Protein AF-K3X8S2-F1 (afdb_monomer)

Secondary structure (DSSP, 8-state):
------PPEEEEEEEEEETTTTEEEEEEEEEEPP-SS-------------S--TTTS--TTT-----------PPTT--------TT-------SHHHHHHHHHHH---HHHHHHHHHHHHGGG--HHHHHHHHHHH--HHHHHHHHHH-HHHIIIIIHHHHHH-SSPPHHHHHHTT-HHHHHHHHH-HHHHHHS-HHHHHHHHHH-S-HHHHHHHHHHHHHHHHTT-SHHHHHHHHHHHHT----

Structure (mmCIF, N/CA/C/O backbone):
data_AF-K3X8S2-F1
#
_entry.id   AF-K3X8S2-F1
#
loop_
_atom_site.group_PDB
_atom_site.id
_atom_site.type_symbol
_atom_site.label_atom_id
_atom_site.label_alt_id
_atom_site.label_comp_id
_atom_site.label_asym_id
_atom_site.label_entity_id
_atom_site.label_seq_id
_atom_site.pdbx_PDB_ins_code
_atom_site.Cartn_x
_atom_site.Cartn_y
_atom_site.Cartn_z
_atom_site.occupancy
_atom_site.B_iso_or_equiv
_atom_site.auth_seq_id
_atom_site.auth_comp_id
_atom_site.auth_asym_id
_atom_site.auth_atom_id
_atom_site.pdbx_PDB_model_num
ATOM 1 N N . MET A 1 1 ? -13.505 55.217 -11.287 1.00 29.98 1 MET A N 1
ATOM 2 C CA . MET A 1 1 ? -12.866 56.420 -10.717 1.00 29.98 1 MET A CA 1
ATOM 3 C C . MET A 1 1 ? -13.114 56.389 -9.217 1.00 29.98 1 MET A C 1
ATOM 5 O O . MET A 1 1 ? -14.253 56.554 -8.828 1.00 29.98 1 MET A O 1
ATOM 9 N N . GLY A 1 2 ? -12.179 56.036 -8.343 1.00 30.94 2 GLY A N 1
ATOM 10 C CA . GLY A 1 2 ? -10.817 55.529 -8.501 1.00 30.94 2 GLY A CA 1
ATOM 11 C C . GLY A 1 2 ? -10.494 54.661 -7.277 1.00 30.94 2 GLY A C 1
ATOM 12 O O . GLY A 1 2 ? -11.021 54.916 -6.195 1.00 30.94 2 GLY A O 1
ATOM 13 N N . LEU A 1 3 ? -9.691 53.612 -7.479 1.00 35.91 3 LEU A N 1
ATOM 14 C CA . LEU A 1 3 ? -8.986 52.934 -6.393 1.00 35.91 3 LEU A CA 1
ATOM 15 C C . LEU A 1 3 ? -8.106 53.980 -5.698 1.00 35.91 3 LEU A C 1
ATOM 17 O O . LEU A 1 3 ? -7.369 54.686 -6.384 1.00 35.91 3 LEU A O 1
ATOM 21 N N . ILE A 1 4 ? -8.183 54.070 -4.373 1.00 32.00 4 ILE A N 1
ATOM 22 C CA . ILE A 1 4 ? -7.164 54.746 -3.570 1.00 32.00 4 ILE A CA 1
ATOM 23 C C . ILE A 1 4 ? -6.436 53.647 -2.802 1.00 32.00 4 ILE A C 1
ATOM 25 O O . ILE A 1 4 ? -7.059 52.851 -2.097 1.00 32.00 4 ILE A O 1
ATOM 29 N N . ASP A 1 5 ? -5.131 53.590 -3.044 1.00 36.12 5 ASP A N 1
ATOM 30 C CA . ASP A 1 5 ? -4.159 52.644 -2.515 1.00 36.12 5 ASP A CA 1
ATOM 31 C C . ASP A 1 5 ? -4.214 52.549 -0.985 1.00 36.12 5 ASP A C 1
ATOM 33 O O . ASP A 1 5 ? -3.990 53.527 -0.271 1.00 36.12 5 ASP A O 1
ATOM 37 N N . ALA A 1 6 ? -4.470 51.348 -0.464 1.00 38.25 6 ALA A N 1
ATOM 38 C CA . ALA A 1 6 ? -4.280 51.050 0.950 1.00 38.25 6 ALA A CA 1
ATOM 39 C C . ALA A 1 6 ? -2.775 50.877 1.221 1.00 38.25 6 ALA A C 1
ATOM 41 O O . ALA A 1 6 ? -2.229 49.777 1.126 1.00 38.25 6 ALA A O 1
ATOM 42 N N . LEU A 1 7 ? -2.102 51.989 1.519 1.00 44.72 7 LEU A N 1
ATOM 43 C CA . LEU A 1 7 ? -0.724 52.025 2.009 1.00 44.72 7 LEU A CA 1
ATOM 44 C C . LEU A 1 7 ? -0.647 51.362 3.394 1.00 44.72 7 LEU A C 1
ATOM 46 O O . LEU A 1 7 ? -1.363 51.727 4.325 1.00 44.72 7 LEU A O 1
ATOM 50 N N . GLY A 1 8 ? 0.187 50.324 3.483 1.00 45.69 8 GLY A N 1
ATOM 51 C CA . GLY A 1 8 ? 0.206 49.365 4.584 1.00 45.69 8 GLY A CA 1
ATOM 52 C C . GLY A 1 8 ? 0.726 49.931 5.905 1.00 45.69 8 GLY A C 1
ATOM 53 O O . GLY A 1 8 ? 1.823 50.483 5.974 1.00 45.69 8 GLY A O 1
ATOM 54 N N . ALA A 1 9 ? -0.038 49.703 6.970 1.00 48.97 9 ALA A N 1
ATOM 55 C CA . ALA A 1 9 ? 0.461 49.686 8.338 1.00 48.97 9 ALA A CA 1
ATOM 56 C C . ALA A 1 9 ? 0.711 48.227 8.741 1.00 48.97 9 ALA A C 1
ATOM 58 O O . ALA A 1 9 ? -0.077 47.346 8.388 1.00 48.97 9 ALA A O 1
ATOM 59 N N . PHE A 1 10 ? 1.795 47.962 9.468 1.00 51.59 10 PHE A N 1
ATOM 60 C CA . PHE A 1 10 ? 2.055 46.639 10.031 1.00 51.59 10 PHE A CA 1
ATOM 61 C C . PHE A 1 10 ? 2.297 46.733 11.535 1.00 51.59 10 PHE A C 1
ATOM 63 O O . PHE A 1 10 ? 2.859 47.699 12.054 1.00 51.59 10 PHE A O 1
ATOM 70 N N . GLU A 1 11 ? 1.815 45.715 12.236 1.00 48.47 11 GLU A N 1
ATOM 71 C CA . GLU A 1 11 ? 1.900 45.582 13.682 1.00 48.47 11 GLU A CA 1
ATOM 72 C C . GLU A 1 11 ? 3.094 44.690 14.024 1.00 48.47 11 GLU A C 1
ATOM 74 O O . GLU A 1 11 ? 3.202 43.565 13.527 1.00 48.47 11 GLU A O 1
ATOM 79 N N . VAL A 1 12 ? 4.007 45.193 14.859 1.00 51.97 12 VAL A N 1
ATOM 80 C CA . VAL A 1 12 ? 5.123 44.397 15.376 1.00 51.97 12 VAL A CA 1
ATOM 81 C C . VAL A 1 12 ? 4.853 44.090 16.842 1.00 51.97 12 VAL A C 1
ATOM 83 O O . VAL A 1 12 ? 4.848 44.985 17.688 1.00 51.97 12 VAL A O 1
ATOM 86 N N . ILE A 1 13 ? 4.652 42.805 17.129 1.00 51.59 13 ILE A N 1
ATOM 87 C CA . ILE A 1 13 ? 4.492 42.277 18.483 1.00 51.59 13 ILE A CA 1
ATOM 88 C C . ILE A 1 13 ? 5.796 41.583 18.869 1.00 51.59 13 ILE A C 1
ATOM 90 O O . ILE A 1 13 ? 6.172 40.570 18.273 1.00 51.59 13 ILE A O 1
ATOM 94 N N . VAL A 1 14 ? 6.484 42.111 19.880 1.00 49.25 14 VAL A N 1
ATOM 95 C CA . VAL A 1 14 ? 7.664 41.468 20.464 1.00 49.25 14 VAL A CA 1
ATOM 96 C C . VAL A 1 14 ? 7.253 40.821 21.776 1.00 49.25 14 VAL A C 1
ATOM 98 O O . VAL A 1 14 ? 6.810 41.503 22.699 1.00 49.25 14 VAL A O 1
ATOM 101 N N . VAL A 1 15 ? 7.414 39.501 21.868 1.00 56.66 15 VAL A N 1
ATOM 102 C CA . VAL A 1 15 ? 7.139 38.733 23.088 1.00 56.66 15 VAL A CA 1
ATOM 103 C C . VAL A 1 15 ? 8.451 38.190 23.636 1.00 56.66 15 VAL A C 1
ATOM 105 O O . VAL A 1 15 ? 9.113 37.378 22.991 1.00 56.66 15 VAL A O 1
ATOM 108 N N . ALA A 1 16 ? 8.813 38.625 24.839 1.00 44.91 16 ALA A N 1
ATOM 109 C CA . ALA A 1 16 ? 9.931 38.085 25.596 1.00 44.91 16 ALA A CA 1
ATOM 110 C C . ALA A 1 16 ? 9.402 37.152 26.694 1.00 44.91 16 ALA A C 1
ATOM 112 O O . ALA A 1 16 ? 8.516 37.521 27.468 1.00 44.91 16 ALA A O 1
ATOM 113 N N . VAL A 1 17 ? 9.950 35.937 26.758 1.00 65.06 17 VAL A N 1
ATOM 114 C CA . VAL A 1 17 ? 9.563 34.909 27.732 1.00 65.06 17 VAL A CA 1
ATOM 115 C C . VAL A 1 17 ? 10.771 34.573 28.601 1.00 65.06 17 VAL A C 1
ATOM 117 O O . VAL A 1 17 ? 11.750 34.014 28.108 1.00 65.06 17 VAL A O 1
ATOM 120 N N . ASP A 1 18 ? 10.696 34.885 29.896 1.00 60.31 18 ASP A N 1
ATOM 121 C CA . ASP A 1 18 ? 11.657 34.408 30.894 1.00 60.31 18 ASP A CA 1
ATOM 122 C C . ASP A 1 18 ? 11.159 33.075 31.466 1.00 60.31 18 ASP A C 1
ATOM 124 O O . ASP A 1 18 ? 10.264 33.017 32.316 1.00 60.31 18 ASP A O 1
ATOM 128 N N . HIS A 1 19 ? 11.755 31.984 30.985 1.00 40.28 19 HIS A N 1
ATOM 129 C CA . HIS A 1 19 ? 11.391 30.625 31.378 1.00 40.28 19 HIS A CA 1
ATOM 130 C C . HIS A 1 19 ? 11.737 30.307 32.843 1.00 40.28 19 HIS A C 1
ATOM 132 O O . HIS A 1 19 ? 11.074 29.475 33.459 1.00 40.28 19 HIS A O 1
ATOM 138 N N . ALA A 1 20 ? 12.757 30.942 33.428 1.00 45.50 20 ALA A N 1
ATOM 139 C CA . ALA A 1 20 ? 13.177 30.649 34.800 1.00 45.50 20 ALA A CA 1
ATOM 140 C C . ALA A 1 20 ? 12.247 31.300 35.833 1.00 45.50 20 ALA A C 1
ATOM 142 O O . ALA A 1 20 ? 12.018 30.737 36.903 1.00 45.50 20 ALA A O 1
ATOM 143 N N . LYS A 1 21 ? 11.696 32.475 35.507 1.00 53.91 21 LYS A N 1
ATOM 144 C CA . LYS A 1 21 ? 10.785 33.224 36.389 1.00 53.91 21 LYS A CA 1
ATOM 145 C C . LYS A 1 21 ? 9.308 33.074 36.025 1.00 53.91 21 LYS A C 1
ATOM 147 O O . LYS A 1 21 ? 8.457 33.591 36.745 1.00 53.91 21 LYS A O 1
ATOM 152 N N . GLY A 1 22 ? 8.997 32.389 34.923 1.00 49.97 22 GLY A N 1
ATOM 153 C CA . GLY A 1 22 ? 7.627 32.206 34.436 1.00 49.97 22 GLY A CA 1
ATOM 154 C C . GLY A 1 22 ? 6.942 33.518 34.043 1.00 49.97 22 GLY A C 1
ATOM 155 O O . GLY A 1 22 ? 5.716 33.599 34.065 1.00 49.97 22 GLY A O 1
ATOM 156 N N . GLN A 1 23 ? 7.720 34.556 33.726 1.00 41.66 23 GLN A N 1
ATOM 157 C CA . GLN A 1 23 ? 7.207 35.873 33.360 1.00 41.66 23 GLN A CA 1
ATOM 158 C C . GLN A 1 23 ? 7.256 36.053 31.846 1.00 41.66 23 GLN A C 1
ATOM 160 O O . GLN A 1 23 ? 8.241 35.715 31.189 1.00 41.66 23 GLN A O 1
ATOM 165 N N . VAL A 1 24 ? 6.176 36.602 31.298 1.00 44.19 24 VAL A N 1
ATOM 166 C CA . VAL A 1 24 ? 6.077 36.977 29.888 1.00 44.19 24 VAL A CA 1
ATOM 167 C C . VAL A 1 24 ? 5.833 38.473 29.825 1.00 44.19 24 VAL A C 1
ATOM 169 O O . VAL A 1 24 ? 4.908 38.976 30.464 1.00 44.19 24 VAL A O 1
ATOM 172 N N . CYS A 1 25 ? 6.650 39.165 29.040 1.00 43.91 25 CYS A N 1
ATOM 173 C CA . CYS A 1 25 ? 6.498 40.584 28.764 1.00 43.91 25 CYS A CA 1
ATOM 174 C C . CYS A 1 25 ? 6.297 40.738 27.258 1.00 43.91 25 CYS A C 1
ATOM 176 O O . CYS A 1 25 ? 7.125 40.264 26.479 1.00 43.91 25 CYS A O 1
ATOM 178 N N . SER A 1 26 ? 5.219 41.395 26.838 1.00 48.31 26 SER A N 1
ATOM 179 C CA . SER A 1 26 ? 5.040 41.797 25.445 1.00 48.31 26 SER A CA 1
ATOM 180 C C . SER A 1 26 ? 5.102 43.311 25.315 1.00 48.31 26 SER A C 1
ATOM 182 O O . SER A 1 26 ? 4.683 44.050 26.207 1.00 48.31 26 SER A O 1
ATOM 184 N N . SER A 1 27 ? 5.655 43.766 24.197 1.00 47.81 27 SER A N 1
ATOM 185 C CA . SER A 1 27 ? 5.581 45.154 23.765 1.00 47.81 27 SER A CA 1
ATOM 186 C C . SER A 1 27 ? 5.098 45.176 22.324 1.00 47.81 27 SER A C 1
ATOM 188 O O . SER A 1 27 ? 5.564 44.401 21.487 1.00 47.81 27 SER A O 1
ATOM 190 N N . GLU A 1 28 ? 4.132 46.044 22.065 1.00 50.62 28 GLU A N 1
ATOM 191 C CA . GLU A 1 28 ? 3.484 46.194 20.770 1.00 50.62 28 GLU A CA 1
ATOM 192 C C . GLU A 1 28 ? 3.713 47.630 20.308 1.00 50.62 28 GLU A C 1
ATOM 194 O O . GLU A 1 28 ? 3.515 48.580 21.071 1.00 50.62 28 GLU A O 1
ATOM 199 N N . SER A 1 29 ? 4.185 47.796 19.074 1.00 48.00 29 SER A N 1
ATOM 200 C CA . SER A 1 29 ? 4.349 49.111 18.453 1.00 48.00 29 SER A CA 1
ATOM 201 C C . SER A 1 29 ? 3.740 49.117 17.064 1.00 48.00 29 SER A C 1
ATOM 203 O O . SER A 1 29 ? 3.979 48.222 16.251 1.00 48.00 29 SER A O 1
ATOM 205 N N . LEU A 1 30 ? 2.952 50.158 16.806 1.00 48.56 30 LEU A N 1
ATOM 206 C CA . LEU A 1 30 ? 2.345 50.429 15.515 1.00 48.56 30 LEU A CA 1
ATOM 207 C C . LEU A 1 30 ? 3.307 51.290 14.696 1.00 48.56 30 LEU A C 1
ATOM 209 O O . LEU A 1 30 ? 3.698 52.368 15.143 1.00 48.56 30 LEU A O 1
ATOM 213 N N . MET A 1 31 ? 3.668 50.836 13.497 1.00 50.69 31 MET A N 1
ATOM 214 C CA . MET A 1 31 ? 4.409 51.656 12.541 1.00 50.69 31 MET A CA 1
ATOM 215 C C . MET A 1 31 ? 3.546 51.886 11.301 1.00 50.69 31 MET A C 1
ATOM 217 O O . MET A 1 31 ? 3.156 50.945 10.610 1.00 50.69 31 MET A O 1
ATOM 221 N N . ALA A 1 32 ? 3.240 53.154 11.031 1.00 50.06 32 ALA A N 1
ATOM 222 C CA . ALA A 1 32 ? 2.662 53.594 9.768 1.00 50.06 32 ALA A CA 1
ATOM 223 C C . ALA A 1 32 ? 3.790 54.106 8.862 1.00 50.06 32 ALA A C 1
ATOM 225 O O . ALA A 1 32 ? 4.688 54.810 9.330 1.00 50.06 32 ALA A O 1
ATOM 226 N N . LEU A 1 33 ? 3.756 53.772 7.571 1.00 47.09 33 LEU A N 1
ATOM 227 C CA . LEU A 1 33 ? 4.620 54.435 6.594 1.00 47.09 33 LEU A CA 1
ATOM 228 C C . LEU A 1 33 ? 4.120 55.881 6.416 1.00 47.09 33 LEU A C 1
ATOM 230 O O . LEU A 1 33 ? 2.932 56.069 6.141 1.00 47.09 33 LEU A O 1
ATOM 234 N N . PRO A 1 34 ? 4.973 56.906 6.598 1.00 47.34 34 PRO A N 1
ATOM 235 C CA . PRO A 1 34 ? 4.524 58.289 6.540 1.00 47.34 34 PRO A CA 1
ATOM 236 C C . PRO A 1 34 ? 4.099 58.612 5.108 1.00 47.34 34 PRO A C 1
ATOM 238 O O . PRO A 1 34 ? 4.907 58.522 4.185 1.00 47.34 34 PRO A O 1
ATOM 241 N N . THR A 1 35 ? 2.832 58.987 4.924 1.00 45.44 35 THR A N 1
ATOM 242 C CA . THR A 1 35 ? 2.388 59.630 3.686 1.00 45.44 35 THR A CA 1
ATOM 243 C C . THR A 1 35 ? 2.004 61.061 4.014 1.00 45.44 35 THR A C 1
ATOM 245 O O . THR A 1 35 ? 1.284 61.333 4.971 1.00 45.44 35 THR A O 1
ATOM 248 N N . ASP A 1 36 ? 2.594 61.960 3.245 1.00 45.56 36 ASP A N 1
ATOM 249 C CA . ASP A 1 36 ? 2.640 63.395 3.447 1.00 45.56 36 ASP A CA 1
ATOM 250 C C . ASP A 1 36 ? 1.260 64.011 3.194 1.00 45.56 36 ASP A C 1
ATOM 252 O O . ASP A 1 36 ? 0.892 64.267 2.051 1.00 45.56 36 ASP A O 1
ATOM 256 N N . SER A 1 37 ? 0.431 64.139 4.227 1.00 45.03 37 SER A N 1
ATOM 257 C CA . SER A 1 37 ? -0.553 65.220 4.396 1.00 45.03 37 SER A CA 1
ATOM 258 C C . SER A 1 37 ? -1.426 64.971 5.621 1.00 45.03 37 SER A C 1
ATOM 260 O O . SER A 1 37 ? -1.796 63.856 5.972 1.00 45.03 37 SER A O 1
ATOM 262 N N . GLN A 1 38 ? -1.689 66.073 6.303 1.00 48.62 38 GLN A N 1
ATOM 263 C CA . GLN A 1 38 ? -2.301 66.160 7.611 1.00 48.62 38 GLN A CA 1
ATOM 264 C C . GLN A 1 38 ? -3.744 65.656 7.603 1.00 48.62 38 GLN A C 1
ATOM 266 O O . GLN A 1 38 ? -4.586 66.210 6.912 1.00 48.62 38 GLN A O 1
ATOM 271 N N . GLU A 1 39 ? -4.002 64.630 8.407 1.00 43.38 39 GLU A N 1
ATOM 272 C CA . GLU A 1 39 ? -5.149 64.483 9.308 1.00 43.38 39 GLU A CA 1
ATOM 273 C C . GLU A 1 39 ? -4.988 63.112 9.974 1.00 43.38 39 GLU A C 1
ATOM 275 O O . GLU A 1 39 ? -5.269 62.070 9.381 1.00 43.38 39 GLU A O 1
ATOM 280 N N . GLU A 1 40 ? -4.474 63.104 11.208 1.00 42.69 40 GLU A N 1
ATOM 281 C CA . GLU A 1 40 ? -4.398 61.916 12.062 1.00 42.69 40 GLU A CA 1
ATOM 282 C C . GLU A 1 40 ? -5.818 61.415 12.368 1.00 42.69 40 GLU A C 1
ATOM 284 O O . GLU A 1 40 ? -6.386 61.660 13.433 1.00 42.69 40 GLU A O 1
ATOM 289 N N . ARG A 1 41 ? -6.427 60.681 11.433 1.00 41.44 41 ARG A N 1
ATOM 290 C CA . ARG A 1 41 ? -7.555 59.810 11.757 1.00 41.44 41 ARG A CA 1
ATOM 291 C C . ARG A 1 41 ? -7.008 58.648 12.565 1.00 41.44 41 ARG A C 1
ATOM 293 O O . ARG A 1 41 ? -6.663 57.597 12.024 1.00 41.44 41 ARG A O 1
ATOM 300 N N . VAL A 1 42 ? -6.951 58.848 13.879 1.00 42.00 42 VAL A N 1
ATOM 301 C CA . VAL A 1 42 ? -6.827 57.771 14.859 1.00 42.00 42 VAL A CA 1
ATOM 302 C C . VAL A 1 42 ? -8.021 56.849 14.638 1.00 42.00 42 VAL A C 1
ATOM 304 O O . VAL A 1 42 ? -9.134 57.097 15.095 1.00 42.00 42 VAL A O 1
ATOM 307 N N . THR A 1 43 ? -7.807 55.813 13.835 1.00 45.53 43 THR A N 1
ATOM 308 C CA . THR A 1 43 ? -8.808 54.782 13.605 1.00 45.53 43 THR A CA 1
ATOM 309 C C . THR A 1 43 ? -8.780 53.919 14.854 1.00 45.53 43 THR A C 1
ATOM 311 O O . THR A 1 43 ? -7.865 53.119 15.041 1.00 45.53 43 THR A O 1
ATOM 314 N N . GLU A 1 44 ? -9.723 54.145 15.765 1.00 42.56 44 GLU A N 1
ATOM 315 C CA . GLU A 1 44 ? -9.836 53.370 16.996 1.00 42.56 44 GLU A CA 1
ATOM 316 C C . GLU A 1 44 ? -10.340 51.962 16.641 1.00 42.56 44 GLU A C 1
ATOM 318 O O . GLU A 1 44 ? -11.536 51.681 16.582 1.00 42.56 44 GLU A O 1
ATOM 323 N N . ILE A 1 45 ? -9.408 51.069 16.304 1.00 47.06 45 ILE A N 1
ATOM 324 C CA . ILE A 1 45 ? -9.712 49.660 16.067 1.00 47.06 45 ILE A CA 1
ATOM 325 C C . ILE A 1 45 ? -9.924 49.007 17.434 1.00 47.06 45 ILE A C 1
ATOM 327 O O . ILE A 1 45 ? -9.054 49.056 18.305 1.00 47.06 45 ILE A O 1
ATOM 331 N N . SER A 1 46 ? -11.092 48.388 17.625 1.00 38.66 46 SER A N 1
ATOM 332 C CA . SER A 1 46 ? -11.410 47.645 18.844 1.00 38.66 46 SER A CA 1
ATOM 333 C C . SER A 1 46 ? -10.372 46.540 19.066 1.00 38.66 46 SER A C 1
ATOM 335 O O . SER A 1 46 ? -10.264 45.596 18.279 1.00 38.66 46 SER A O 1
ATOM 337 N N . LYS A 1 47 ? -9.569 46.686 20.124 1.00 44.34 47 LYS A N 1
ATOM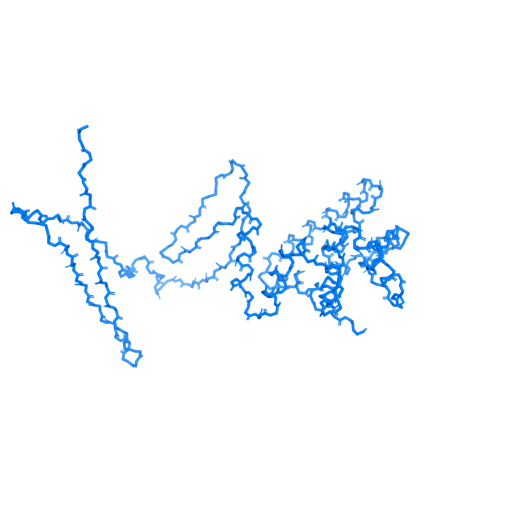 338 C CA . LYS A 1 47 ? -8.506 45.745 20.489 1.00 44.34 47 LYS A CA 1
ATOM 339 C C . LYS A 1 47 ? -9.123 44.394 20.847 1.00 44.34 47 LYS A C 1
ATOM 341 O O . LYS A 1 47 ? -9.989 44.316 21.719 1.00 44.34 47 LYS A O 1
ATOM 346 N N . ARG A 1 48 ? -8.655 43.316 20.217 1.00 42.66 48 ARG A N 1
ATOM 347 C CA . ARG A 1 48 ? -9.018 41.948 20.605 1.00 42.66 48 ARG A CA 1
ATOM 348 C C . ARG A 1 48 ? -8.059 41.476 21.694 1.00 42.66 48 ARG A C 1
ATOM 350 O O . ARG A 1 48 ? -6.879 41.298 21.423 1.00 42.66 48 ARG A O 1
ATOM 357 N N . ASP A 1 49 ? -8.556 41.254 22.908 1.00 48.53 49 ASP A N 1
ATOM 358 C CA . ASP A 1 49 ? -7.752 40.657 23.981 1.00 48.53 49 ASP A CA 1
ATOM 359 C C . ASP A 1 49 ? -7.361 39.217 23.597 1.00 48.53 49 ASP A C 1
ATOM 361 O O . ASP A 1 49 ? -8.224 38.356 23.404 1.00 48.53 49 ASP A O 1
ATOM 365 N N . ILE A 1 50 ? -6.057 38.981 23.421 1.00 45.81 50 ILE A N 1
ATOM 366 C CA . ILE A 1 50 ? -5.468 37.686 23.041 1.00 45.81 50 ILE A CA 1
ATOM 367 C C . ILE A 1 50 ? -5.021 36.854 24.248 1.00 45.81 50 ILE A C 1
ATOM 369 O O . ILE A 1 50 ? -4.517 35.740 24.079 1.00 45.81 50 ILE A O 1
ATOM 373 N N . ARG A 1 51 ? -5.185 37.362 25.475 1.00 49.81 51 ARG A N 1
ATOM 374 C CA . ARG A 1 51 ? -4.929 36.570 26.683 1.00 49.81 51 ARG A CA 1
ATOM 375 C C . ARG A 1 51 ? -5.964 35.446 26.751 1.00 49.81 51 ARG A C 1
ATOM 377 O O . ARG A 1 51 ? -7.127 35.654 26.412 1.00 49.81 51 ARG A O 1
ATOM 384 N N . LEU A 1 52 ? -5.564 34.251 27.203 1.00 51.06 52 LEU A N 1
ATOM 385 C CA . LEU A 1 52 ? -6.525 33.190 27.529 1.00 51.06 52 LEU A CA 1
ATOM 386 C C . LEU A 1 52 ? -7.524 33.761 28.547 1.00 51.06 52 LEU A C 1
ATOM 388 O O . LEU A 1 52 ? -7.168 33.959 29.711 1.00 51.06 52 LEU A O 1
ATOM 392 N N . MET A 1 53 ? -8.754 34.055 28.122 1.00 50.88 53 MET A N 1
ATOM 393 C CA . MET A 1 53 ? -9.778 34.519 29.051 1.00 50.88 53 MET A CA 1
ATOM 394 C C . MET A 1 53 ? -10.016 33.414 30.091 1.00 50.88 53 MET A C 1
ATOM 396 O O . MET A 1 53 ? -10.074 32.243 29.729 1.00 50.88 53 MET A O 1
ATOM 400 N N . LYS A 1 54 ? -10.109 33.736 31.387 1.00 50.28 54 LYS A N 1
ATOM 401 C CA . LYS A 1 54 ? -10.234 32.722 32.461 1.00 50.28 54 LYS A CA 1
ATOM 402 C C . LYS A 1 54 ? -11.490 31.844 32.338 1.00 50.28 54 LYS A C 1
ATOM 404 O O . LYS A 1 54 ? -11.497 30.731 32.851 1.00 50.28 54 LYS A O 1
ATOM 409 N N . ASP A 1 55 ? -12.523 32.350 31.679 1.00 51.00 55 ASP A N 1
ATOM 410 C CA . ASP A 1 55 ? -13.781 31.680 31.335 1.00 51.00 55 ASP A CA 1
ATOM 411 C C . ASP A 1 55 ? -13.695 30.835 30.047 1.00 51.00 55 ASP A C 1
ATOM 413 O O . ASP A 1 55 ? -14.471 29.895 29.885 1.00 51.00 55 ASP A O 1
ATOM 417 N N . GLN A 1 56 ? -12.743 31.134 29.152 1.00 50.06 56 GLN A N 1
ATOM 418 C CA . GLN A 1 56 ? -12.479 30.401 27.901 1.00 50.06 56 GLN A CA 1
ATOM 419 C C . GLN A 1 56 ? -11.237 29.499 27.959 1.00 50.06 56 GLN A C 1
ATOM 421 O O . GLN A 1 56 ? -11.017 28.674 27.067 1.00 50.06 56 GLN A O 1
ATOM 426 N N . ALA A 1 57 ? -10.404 29.664 28.981 1.00 53.53 57 ALA A N 1
ATOM 427 C CA . ALA A 1 57 ? -9.393 28.713 29.392 1.00 53.53 57 ALA A CA 1
ATOM 428 C C . ALA A 1 57 ? -10.096 27.475 29.953 1.00 53.53 57 ALA A C 1
ATOM 430 O O . ALA A 1 57 ? -11.167 27.583 30.547 1.00 53.53 57 ALA A O 1
ATOM 431 N N . LEU A 1 58 ? -9.498 26.296 29.766 1.00 56.66 58 LEU A N 1
ATOM 432 C CA . LEU A 1 58 ? -9.969 25.058 30.390 1.00 56.66 58 LEU A CA 1
ATOM 433 C C . LEU A 1 58 ? -10.205 25.348 31.884 1.00 56.66 58 LEU A C 1
ATOM 435 O O . LEU A 1 58 ? -9.251 25.692 32.581 1.00 56.66 58 LEU A O 1
ATOM 439 N N . GLN A 1 59 ? -11.464 25.323 32.348 1.00 56.00 59 GLN A N 1
ATOM 440 C CA . GLN A 1 59 ? -11.820 25.783 33.694 1.00 56.00 59 GLN A CA 1
ATOM 441 C C . GLN A 1 59 ? -11.007 24.991 34.717 1.00 56.00 59 GLN A C 1
ATOM 443 O O . GLN A 1 59 ? -11.238 23.797 34.901 1.00 56.00 59 GLN A O 1
ATOM 448 N N . LEU A 1 60 ? -10.063 25.658 35.385 1.00 53.75 60 LEU A N 1
ATOM 449 C CA . LEU A 1 60 ? -9.070 25.017 36.252 1.00 53.75 60 LEU A CA 1
ATOM 450 C C . LEU A 1 60 ? -9.675 24.283 37.465 1.00 53.75 60 LEU A C 1
ATOM 452 O O . LEU A 1 60 ? -8.954 23.562 38.144 1.00 53.75 60 LEU A O 1
ATOM 456 N N . GLN A 1 61 ? -10.956 24.509 37.785 1.00 55.03 61 GLN A N 1
ATOM 457 C CA . GLN A 1 61 ? -11.524 24.175 39.097 1.00 55.03 61 GLN A CA 1
ATOM 458 C C . GLN A 1 61 ? -12.618 23.099 39.098 1.00 55.03 61 GLN A C 1
ATOM 460 O O . GLN A 1 61 ? -13.059 22.716 40.176 1.00 55.03 61 GLN A O 1
ATOM 465 N N . SER A 1 62 ? -13.065 22.585 37.946 1.00 54.03 62 SER A N 1
ATOM 466 C CA . SER A 1 62 ? -14.238 21.686 37.931 1.00 54.03 62 SER A CA 1
ATOM 467 C C . SER A 1 62 ? -14.258 20.597 36.854 1.00 54.03 62 SER A C 1
ATOM 469 O O . SER A 1 62 ? -15.247 19.873 36.757 1.00 54.03 62 SER A O 1
ATOM 471 N N . GLY A 1 63 ? -13.193 20.418 36.064 1.00 59.16 63 GLY A N 1
ATOM 472 C CA . GLY A 1 63 ? -13.188 19.407 35.004 1.00 59.16 63 GLY A CA 1
ATOM 473 C C . GLY A 1 63 ? -11.818 18.799 34.726 1.00 59.16 63 GLY A C 1
ATOM 474 O O . GLY A 1 63 ? -10.803 19.491 34.720 1.00 59.16 63 GLY A O 1
ATOM 475 N N . HIS A 1 64 ? -11.800 17.495 34.448 1.00 61.12 64 HIS A N 1
ATOM 476 C CA . HIS A 1 64 ? -10.674 16.844 33.786 1.00 61.12 64 HIS A CA 1
ATOM 477 C C . HIS A 1 64 ? -10.813 17.051 32.279 1.00 61.12 64 HIS A C 1
ATOM 479 O O . HIS A 1 64 ? -11.844 16.719 31.695 1.00 61.12 64 HIS A O 1
ATOM 485 N N . TYR A 1 65 ? -9.771 17.579 31.643 1.00 65.81 65 TYR A N 1
ATOM 486 C CA . TYR A 1 65 ? -9.748 17.801 30.201 1.00 65.81 65 TYR A CA 1
ATOM 487 C C . TYR A 1 65 ? -8.800 16.814 29.539 1.00 65.81 65 TYR A C 1
ATOM 489 O O . TYR A 1 65 ? -7.687 16.591 30.010 1.00 65.81 65 TYR A O 1
ATOM 497 N N . LEU A 1 66 ? -9.244 16.246 28.422 1.00 61.50 66 LEU A N 1
ATOM 498 C CA . LEU A 1 66 ? -8.445 15.363 27.587 1.00 61.50 66 LEU A CA 1
ATOM 499 C C . LEU A 1 66 ? -8.275 16.018 26.219 1.00 61.50 66 LEU A C 1
ATOM 501 O O . LEU A 1 66 ? -9.260 16.364 25.565 1.00 61.50 66 LEU A O 1
ATOM 505 N N . LEU A 1 67 ? -7.029 16.154 25.774 1.00 65.69 67 LEU A N 1
ATOM 506 C CA . LEU A 1 67 ? -6.747 16.455 24.379 1.00 65.69 67 LEU A CA 1
ATOM 507 C C . LEU A 1 67 ? -7.058 15.205 23.554 1.00 65.69 67 LEU A C 1
ATOM 509 O O . LEU A 1 67 ? -6.453 14.160 23.773 1.00 65.69 67 LEU A O 1
ATOM 513 N N . LYS A 1 68 ? -7.991 15.317 22.608 1.00 62.34 68 LYS A N 1
ATOM 514 C CA . LYS A 1 68 ? -8.276 14.262 21.632 1.00 62.34 68 LYS A CA 1
ATOM 515 C C . LYS A 1 68 ? -7.840 14.720 20.248 1.00 62.34 68 LYS A C 1
ATOM 517 O O . LYS A 1 68 ? -8.202 15.816 19.823 1.00 62.34 68 LYS A O 1
ATOM 522 N N . GLN A 1 69 ? -7.097 13.872 19.546 1.00 67.81 69 GLN A N 1
ATOM 523 C CA . GLN A 1 69 ? -6.834 14.027 18.119 1.00 67.81 69 GLN A CA 1
ATOM 524 C C . GLN A 1 69 ? -7.840 13.170 17.353 1.00 67.81 69 GLN A C 1
ATOM 526 O O . GLN A 1 69 ? -7.942 11.967 17.581 1.00 67.81 69 GLN A O 1
ATOM 531 N N . LEU A 1 70 ? -8.621 13.798 16.478 1.00 70.31 70 LEU A N 1
ATOM 532 C CA . 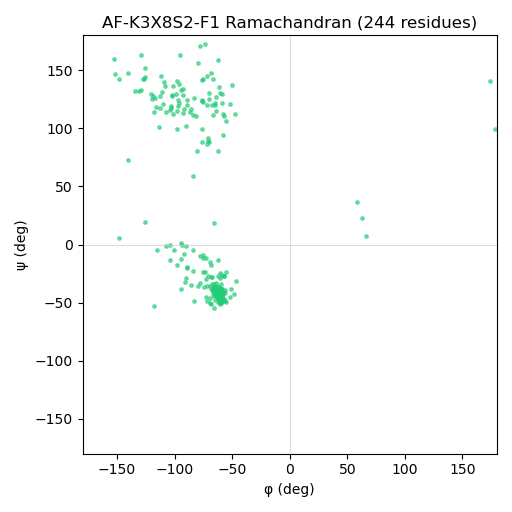LEU A 1 70 ? -9.680 13.141 15.715 1.00 70.31 70 LEU A CA 1
ATOM 533 C C . LEU A 1 70 ? -9.471 13.396 14.224 1.00 70.31 70 LEU A C 1
ATOM 535 O O . LEU A 1 70 ? -8.927 14.429 13.833 1.00 70.31 70 LEU A O 1
ATOM 539 N N . HIS A 1 71 ? -9.932 12.458 13.406 1.00 75.00 71 HIS A N 1
ATOM 540 C CA . HIS A 1 71 ? -10.078 12.621 11.967 1.00 75.00 71 HIS A CA 1
ATOM 541 C C . HIS A 1 71 ? -11.513 12.256 11.599 1.00 75.00 71 HIS A C 1
ATOM 543 O O . HIS A 1 71 ? -12.082 11.337 12.185 1.00 75.00 71 HIS A O 1
ATOM 549 N N . ASP A 1 72 ? -12.094 12.985 10.653 1.00 72.50 72 ASP A N 1
ATOM 550 C CA . ASP A 1 72 ? -13.439 12.712 10.162 1.00 72.50 72 ASP A CA 1
ATOM 551 C C . ASP A 1 72 ? -13.485 12.920 8.647 1.00 72.50 72 ASP A C 1
ATOM 553 O O . ASP A 1 72 ? -12.752 13.751 8.101 1.00 72.50 72 ASP A O 1
ATOM 557 N N . THR A 1 73 ? -14.317 12.138 7.965 1.00 78.94 73 THR A N 1
ATOM 558 C CA . THR A 1 73 ? -14.469 12.212 6.509 1.00 78.94 73 THR A CA 1
ATOM 559 C C . THR A 1 73 ? -15.730 12.990 6.177 1.00 78.94 73 THR A C 1
ATOM 561 O O . THR A 1 73 ? -16.844 12.517 6.389 1.00 78.94 73 THR A O 1
ATOM 564 N N . VAL A 1 74 ? -15.559 14.175 5.597 1.00 79.31 74 VAL A N 1
ATOM 565 C CA . VAL A 1 74 ? -16.679 15.006 5.148 1.00 79.31 74 VAL A CA 1
ATOM 566 C C . VAL A 1 74 ? -17.026 14.630 3.712 1.00 79.31 74 VAL A C 1
ATOM 568 O O . VAL A 1 74 ? -16.187 14.723 2.816 1.00 79.31 74 VAL A O 1
ATOM 571 N N . ARG A 1 75 ? -18.264 14.183 3.481 1.00 79.44 75 ARG A N 1
ATOM 572 C CA . ARG A 1 75 ? -18.762 13.896 2.128 1.00 79.44 75 ARG A CA 1
ATOM 573 C C . ARG A 1 75 ? -19.178 15.198 1.445 1.00 79.44 75 ARG A C 1
ATOM 575 O O . ARG A 1 75 ? -19.547 16.162 2.119 1.00 79.44 75 ARG A O 1
ATOM 582 N N . ALA A 1 76 ? -19.179 15.200 0.113 1.00 77.56 76 ALA A N 1
ATOM 583 C CA . ALA A 1 76 ? -19.802 16.277 -0.649 1.00 77.56 76 ALA A CA 1
ATOM 584 C C . ALA A 1 76 ? -21.230 16.531 -0.124 1.00 77.56 76 ALA A C 1
ATOM 586 O O . ALA A 1 76 ? -21.940 15.587 0.226 1.00 77.56 76 ALA A O 1
ATOM 587 N N . ASP A 1 77 ? -21.588 17.807 0.012 1.00 81.62 77 ASP A N 1
ATOM 588 C CA . ASP A 1 77 ? -22.886 18.295 0.499 1.00 81.62 77 ASP A CA 1
ATOM 589 C C . ASP A 1 77 ? -23.233 18.004 1.971 1.00 81.62 77 ASP A C 1
ATOM 591 O O . ASP A 1 77 ? -24.328 18.339 2.431 1.00 81.62 77 ASP A O 1
ATOM 595 N N . THR A 1 78 ? -22.297 17.467 2.762 1.00 82.56 78 THR A N 1
ATOM 596 C CA . THR A 1 78 ? -22.486 17.326 4.215 1.00 82.56 78 THR A CA 1
ATOM 597 C C . THR A 1 78 ? -21.928 18.523 4.981 1.00 82.56 78 THR A C 1
ATOM 599 O O . THR A 1 78 ? -20.812 18.982 4.745 1.00 82.56 78 THR A O 1
ATOM 602 N N . LYS A 1 79 ? -22.714 19.042 5.931 1.00 78.31 79 LYS A N 1
ATOM 603 C CA . LYS A 1 79 ? -22.280 20.093 6.860 1.00 78.31 79 LYS A CA 1
ATOM 604 C C . LYS A 1 79 ? -21.855 19.452 8.176 1.00 78.31 79 LYS A C 1
ATOM 606 O O . LYS A 1 79 ? -22.693 18.905 8.886 1.00 78.31 79 LYS A O 1
ATOM 611 N N . LEU A 1 80 ? -20.571 19.554 8.508 1.00 77.44 80 LEU A N 1
ATOM 612 C CA . LEU A 1 80 ? -20.029 19.108 9.790 1.00 77.44 80 LEU A CA 1
ATOM 613 C C . LEU A 1 80 ? -19.912 20.301 10.748 1.00 77.44 80 LEU A C 1
ATOM 615 O O . LEU A 1 80 ? -19.197 21.263 10.466 1.00 77.44 80 LEU A O 1
ATOM 619 N N . ILE A 1 81 ? -20.620 20.249 11.879 1.00 77.56 81 ILE A N 1
ATOM 620 C CA . ILE A 1 81 ? -20.539 21.274 12.928 1.00 77.56 81 ILE A CA 1
ATOM 621 C C . ILE A 1 81 ? -19.480 20.840 13.938 1.00 77.56 81 ILE A C 1
ATOM 623 O O . ILE A 1 81 ? -19.660 19.861 14.657 1.00 77.56 81 ILE A O 1
ATOM 627 N N . LEU A 1 82 ? -18.378 21.584 14.000 1.00 69.94 82 LEU A N 1
ATOM 628 C CA . LEU A 1 82 ? -17.274 21.314 14.916 1.00 69.94 82 LEU A CA 1
ATOM 629 C C . LEU A 1 82 ? -17.378 22.214 16.151 1.00 69.94 82 LEU A C 1
ATOM 631 O O . LEU A 1 82 ? -17.526 23.434 16.038 1.00 69.94 82 LEU A O 1
ATOM 635 N N . GLY A 1 83 ? -17.298 21.612 17.338 1.00 63.75 83 GLY A N 1
ATOM 636 C CA . GLY A 1 83 ? -17.337 22.338 18.606 1.00 63.75 83 GLY A CA 1
ATOM 637 C C . GLY A 1 83 ? -16.104 23.223 18.768 1.00 63.75 83 GLY A C 1
ATOM 638 O O . GLY A 1 83 ? -14.994 22.729 18.925 1.00 63.75 83 GLY A O 1
ATOM 639 N N . ARG A 1 84 ? -16.267 24.546 18.728 1.00 54.56 84 ARG A N 1
ATOM 640 C CA . ARG A 1 84 ? -15.149 25.484 18.894 1.00 54.56 84 ARG A CA 1
ATOM 641 C C . ARG A 1 84 ? -14.823 25.681 20.375 1.00 54.56 84 ARG A C 1
ATOM 643 O O . ARG A 1 84 ? -15.582 26.336 21.079 1.00 54.56 84 ARG A O 1
ATOM 650 N N . SER A 1 85 ? -13.670 25.183 20.822 1.00 64.19 85 SER A N 1
ATOM 651 C CA . SER A 1 85 ? -12.982 25.728 22.002 1.00 64.19 85 SER A CA 1
ATOM 652 C C . SER A 1 85 ? -11.910 26.738 21.577 1.00 64.19 85 SER A C 1
ATOM 654 O O . SER A 1 85 ? -11.471 26.739 20.424 1.00 64.19 85 SER A O 1
ATOM 656 N N . SER A 1 86 ? -11.443 27.562 22.517 1.00 59.34 86 SER A N 1
ATOM 657 C CA . SER A 1 86 ? -10.322 28.500 22.329 1.00 59.34 86 SER A CA 1
ATOM 658 C C . SER A 1 86 ? -9.026 27.822 21.852 1.00 59.34 86 SER A C 1
ATOM 660 O O . SER A 1 86 ? -8.194 28.459 21.212 1.00 59.34 86 SER A O 1
ATOM 662 N N . SER A 1 87 ? -8.867 26.521 22.119 1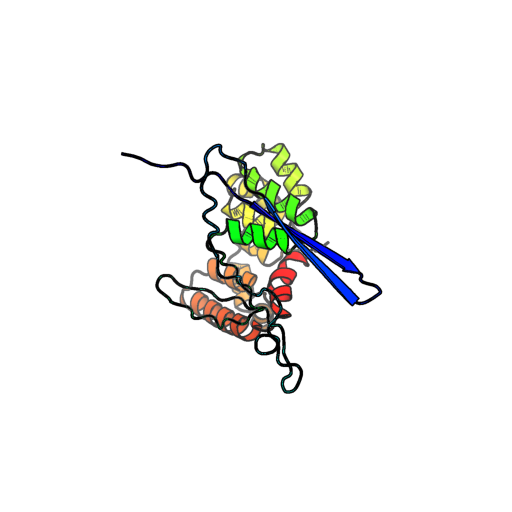.00 63.34 87 SER A N 1
ATOM 663 C CA . SER A 1 87 ? -7.685 25.723 21.782 1.00 63.34 87 SER A CA 1
ATOM 664 C C . SER A 1 87 ? -7.896 24.728 20.636 1.00 63.34 87 SER A C 1
ATOM 666 O O . SER A 1 87 ? -6.950 24.026 20.268 1.00 63.34 87 SER A O 1
ATOM 668 N N . THR A 1 88 ? -9.101 24.639 20.056 1.00 66.38 88 THR A N 1
ATOM 669 C CA . THR A 1 88 ? -9.355 23.652 18.998 1.00 66.38 88 THR A CA 1
ATOM 670 C C . THR A 1 88 ? -8.730 24.099 17.680 1.00 66.38 88 THR A C 1
ATOM 672 O O . THR A 1 88 ? -9.027 25.181 17.172 1.00 66.38 88 THR A O 1
ATOM 675 N N . LYS A 1 89 ? -7.879 23.244 17.106 1.00 72.94 89 LYS A N 1
ATOM 676 C CA . LYS A 1 89 ? -7.259 23.446 15.792 1.00 72.94 89 LYS A CA 1
ATOM 677 C C . LYS A 1 89 ? -7.861 22.472 14.789 1.00 72.94 89 LYS A C 1
ATOM 679 O O . LYS A 1 89 ? -8.061 21.304 15.109 1.00 72.94 89 LYS A O 1
ATOM 684 N N . TYR A 1 90 ? -8.098 22.955 13.577 1.00 76.88 90 TYR A N 1
ATOM 685 C CA . TYR A 1 90 ? -8.644 22.168 12.478 1.00 76.88 90 TYR A CA 1
ATOM 686 C C . TYR A 1 90 ? -7.749 22.316 11.254 1.00 76.88 90 TYR A C 1
ATOM 688 O O . TYR A 1 90 ? -7.246 23.408 10.988 1.00 76.88 90 TYR A O 1
ATOM 696 N N . ALA A 1 91 ? -7.582 21.231 10.508 1.00 80.94 91 ALA A N 1
ATOM 697 C CA . ALA A 1 91 ? -6.945 21.230 9.202 1.00 80.94 91 ALA A CA 1
ATOM 698 C C . ALA A 1 91 ? -7.810 20.401 8.253 1.00 80.94 91 ALA A C 1
ATOM 700 O O . ALA A 1 91 ? -8.261 19.313 8.611 1.00 80.94 91 ALA A O 1
ATOM 701 N N . VAL A 1 92 ? -8.079 20.948 7.071 1.00 83.75 92 VAL A N 1
ATOM 702 C CA . VAL A 1 92 ? -8.859 20.277 6.031 1.00 83.75 92 VAL A CA 1
ATOM 703 C C . VAL A 1 92 ? -7.883 19.749 4.990 1.00 83.75 92 VAL A C 1
ATOM 705 O O . VAL A 1 92 ? -7.055 20.504 4.488 1.00 83.75 92 VAL A O 1
ATOM 708 N N . TYR A 1 93 ? -7.998 18.462 4.672 1.00 85.31 93 TYR A N 1
ATOM 709 C CA . TYR A 1 93 ? -7.206 17.793 3.643 1.00 85.31 93 TYR A CA 1
ATOM 710 C C . TYR A 1 93 ? -8.157 17.393 2.520 1.00 85.31 93 TYR A C 1
ATOM 712 O O . TYR A 1 93 ? -8.920 16.439 2.664 1.00 85.31 93 TYR A O 1
ATOM 720 N N . ALA A 1 94 ? -8.169 18.174 1.440 1.00 81.69 94 ALA A N 1
ATOM 721 C CA . ALA A 1 94 ? -9.119 17.998 0.341 1.00 81.69 94 ALA A CA 1
ATOM 722 C C . ALA A 1 94 ? -8.520 17.208 -0.832 1.00 81.69 94 ALA A C 1
ATOM 724 O O . ALA A 1 94 ? -9.255 16.689 -1.671 1.00 81.69 94 ALA A O 1
ATOM 725 N N . SER A 1 95 ? -7.191 17.109 -0.895 1.00 83.38 95 SER A N 1
ATOM 726 C CA . SER A 1 95 ? -6.470 16.441 -1.974 1.00 83.38 95 SER A CA 1
ATOM 727 C C . SER A 1 95 ? -5.447 15.424 -1.460 1.00 83.38 95 SER A C 1
ATOM 729 O O . SER A 1 95 ? -5.012 15.452 -0.307 1.00 83.38 95 SER A O 1
ATOM 731 N N . ILE A 1 96 ? -5.011 14.538 -2.360 1.00 79.50 96 ILE A N 1
ATOM 732 C CA . ILE A 1 96 ? -3.898 13.611 -2.102 1.00 79.50 96 ILE A CA 1
ATOM 733 C C . ILE A 1 96 ? -2.614 14.389 -1.782 1.00 79.50 96 ILE A C 1
ATOM 735 O O . ILE A 1 96 ? -1.822 13.953 -0.952 1.00 79.50 96 ILE A O 1
ATOM 739 N N . GLU A 1 97 ? -2.410 15.554 -2.399 1.00 81.31 97 GLU A N 1
ATOM 740 C CA . GLU A 1 97 ? -1.248 16.398 -2.126 1.00 81.31 97 GLU A CA 1
ATOM 741 C C . GLU A 1 97 ? -1.249 16.907 -0.679 1.00 81.31 97 GLU A C 1
ATOM 743 O O . GLU A 1 97 ? -0.213 16.864 -0.014 1.00 81.31 97 GLU A O 1
ATOM 748 N N . ASP A 1 98 ? -2.410 17.313 -0.157 1.00 82.38 98 ASP A N 1
ATOM 749 C CA . ASP A 1 98 ? -2.541 17.749 1.238 1.00 82.38 98 ASP A CA 1
ATOM 750 C C . ASP A 1 98 ? -2.254 16.596 2.205 1.00 82.38 98 ASP A C 1
ATOM 752 O O . ASP A 1 98 ? -1.559 16.780 3.207 1.00 82.38 98 ASP A O 1
ATOM 756 N N . ALA A 1 99 ? -2.733 15.390 1.885 1.00 81.62 99 ALA A N 1
ATOM 757 C CA . ALA A 1 99 ? -2.437 14.190 2.662 1.00 81.62 99 ALA A CA 1
ATOM 758 C C . ALA A 1 99 ? -0.934 13.852 2.649 1.00 81.62 99 ALA A C 1
ATOM 760 O O . ALA A 1 99 ? -0.369 13.511 3.688 1.00 81.62 99 ALA A O 1
ATOM 761 N N . LEU A 1 100 ? -0.256 14.005 1.505 1.00 77.19 100 LEU A N 1
ATOM 762 C CA . LEU A 1 100 ? 1.196 13.821 1.405 1.00 77.19 100 LEU A CA 1
ATOM 763 C C . LEU A 1 100 ? 1.963 14.887 2.199 1.00 77.19 100 LEU A C 1
ATOM 765 O O . LEU A 1 100 ? 2.934 14.555 2.878 1.00 77.19 100 LEU A O 1
ATOM 769 N N . LYS A 1 101 ? 1.521 16.151 2.177 1.00 79.19 101 LYS A N 1
ATOM 770 C CA . LYS A 1 101 ? 2.098 17.226 3.007 1.00 79.19 101 LYS A CA 1
ATOM 771 C C . LYS A 1 101 ? 1.926 16.940 4.498 1.00 79.19 101 LYS A C 1
ATOM 773 O O . LYS A 1 101 ? 2.875 17.108 5.265 1.00 79.19 101 LYS A O 1
ATOM 778 N N . LEU A 1 102 ? 0.748 16.465 4.908 1.00 81.56 102 LEU A N 1
ATOM 779 C CA . LEU A 1 102 ? 0.513 16.020 6.280 1.00 81.56 102 LEU A CA 1
ATOM 780 C C . LEU A 1 102 ? 1.468 14.891 6.651 1.00 81.56 102 LEU A C 1
ATOM 782 O O . LEU A 1 102 ? 2.138 14.980 7.677 1.00 81.56 102 LEU A O 1
ATOM 786 N N . TRP A 1 103 ? 1.571 13.864 5.810 1.00 74.31 103 TRP A N 1
ATOM 787 C CA . TRP A 1 103 ? 2.479 12.748 6.050 1.00 74.31 103 TRP A CA 1
ATOM 788 C C . TRP A 1 103 ? 3.918 13.245 6.229 1.00 74.31 103 TRP A C 1
ATOM 790 O O . TRP A 1 103 ? 4.543 12.936 7.244 1.00 74.31 103 TRP A O 1
ATOM 800 N N . LYS A 1 104 ? 4.403 14.116 5.335 1.00 74.06 104 LYS A N 1
ATOM 801 C CA . LYS A 1 104 ? 5.704 14.782 5.485 1.00 74.06 104 LYS A CA 1
ATOM 802 C C . LYS A 1 104 ? 5.840 15.466 6.859 1.00 74.06 104 LYS A C 1
ATOM 804 O O . LYS A 1 104 ? 6.847 15.287 7.532 1.00 74.06 104 LYS A O 1
ATOM 809 N N . SER A 1 105 ? 4.825 16.189 7.332 1.00 78.00 105 SER A N 1
ATOM 810 C CA . SER A 1 105 ? 4.881 16.838 8.656 1.00 78.00 105 SER A CA 1
ATOM 811 C C . SER A 1 105 ? 4.877 15.867 9.852 1.00 78.00 105 SER A C 1
ATOM 813 O O . SER A 1 105 ? 5.422 16.192 10.907 1.00 78.00 105 SER A O 1
ATOM 815 N N . LEU A 1 106 ? 4.274 14.681 9.705 1.00 75.25 106 LEU A N 1
ATOM 816 C CA . LEU A 1 106 ? 4.165 13.672 10.767 1.00 75.25 106 LEU A CA 1
ATOM 817 C C . LEU A 1 106 ? 5.399 12.763 10.846 1.00 75.25 106 LEU A C 1
ATOM 819 O O . LEU A 1 106 ? 5.797 12.349 11.938 1.00 75.25 106 LEU A O 1
ATOM 823 N N . CYS A 1 107 ? 6.012 12.450 9.706 1.00 70.44 107 CYS A N 1
ATOM 824 C CA . CYS A 1 107 ? 7.213 11.627 9.634 1.00 70.44 107 CYS A CA 1
ATOM 825 C C . CYS A 1 107 ? 8.461 12.483 9.859 1.00 70.44 107 CYS A C 1
ATOM 827 O O . CYS A 1 107 ? 8.848 13.290 9.021 1.00 70.44 107 CYS A O 1
ATOM 829 N N . ARG A 1 108 ? 9.135 12.268 10.992 1.00 64.56 108 ARG A N 1
ATOM 830 C CA . ARG A 1 108 ? 10.424 12.915 11.301 1.00 64.56 108 ARG A CA 1
ATOM 831 C C . ARG A 1 108 ? 11.612 12.281 10.566 1.00 64.56 108 ARG A C 1
ATOM 833 O O . ARG A 1 108 ? 12.713 12.814 10.617 1.00 64.56 108 ARG A O 1
ATOM 840 N N . GLU A 1 109 ? 11.406 11.136 9.921 1.00 69.19 109 GLU A N 1
ATOM 841 C CA . GLU A 1 109 ? 12.460 10.368 9.261 1.00 69.19 109 GLU A CA 1
ATOM 842 C C . GLU A 1 109 ? 12.707 10.862 7.836 1.00 69.19 109 GLU A C 1
ATOM 844 O O . GLU A 1 109 ? 11.847 10.737 6.964 1.00 69.19 109 GLU A O 1
ATOM 849 N N . ASN A 1 110 ? 13.917 11.365 7.586 1.00 69.81 110 ASN A N 1
ATOM 850 C CA . ASN A 1 110 ? 14.336 11.904 6.288 1.00 69.81 110 ASN A CA 1
ATOM 851 C C . ASN A 1 110 ? 14.209 10.899 5.130 1.00 69.81 110 ASN A C 1
ATOM 853 O O . ASN A 1 110 ? 14.020 11.304 3.986 1.00 69.81 110 ASN A O 1
ATOM 857 N N . GLU A 1 111 ? 14.290 9.598 5.405 1.00 70.75 111 GLU A N 1
ATOM 858 C CA . GLU A 1 111 ? 14.228 8.561 4.370 1.00 70.75 111 GLU A CA 1
ATOM 859 C C . GLU A 1 111 ? 12.836 8.452 3.731 1.00 70.75 111 GLU A C 1
ATOM 861 O O . GLU A 1 111 ? 12.730 8.300 2.516 1.00 70.75 111 GLU A O 1
ATOM 866 N N . VAL A 1 112 ? 11.761 8.639 4.505 1.00 70.94 112 VAL A N 1
ATOM 867 C CA . VAL A 1 112 ? 10.387 8.636 3.969 1.00 70.94 112 VAL A CA 1
ATOM 868 C C . VAL A 1 112 ? 10.147 9.856 3.078 1.00 70.94 112 VAL A C 1
ATOM 870 O O . VAL A 1 112 ? 9.511 9.748 2.031 1.00 70.94 112 VAL A O 1
ATOM 873 N N . HIS A 1 113 ? 10.695 11.015 3.454 1.00 74.69 113 HIS A N 1
ATOM 874 C CA . HIS A 1 113 ? 10.613 12.231 2.636 1.00 74.69 113 HIS A CA 1
ATOM 875 C C . HIS A 1 113 ? 11.294 12.052 1.286 1.00 74.69 113 HIS A C 1
ATOM 877 O O . HIS A 1 113 ? 10.671 12.310 0.254 1.00 74.69 113 HIS A O 1
ATOM 883 N N . LYS A 1 114 ? 12.532 11.540 1.297 1.00 79.69 114 LYS A N 1
ATOM 884 C CA . LYS A 1 114 ? 13.278 11.233 0.073 1.00 79.69 114 LYS A CA 1
ATOM 885 C C . LYS A 1 114 ? 12.514 10.240 -0.791 1.00 79.69 114 LYS A C 1
ATOM 887 O O . LYS A 1 114 ? 12.390 10.471 -1.989 1.00 79.69 114 LYS A O 1
ATOM 892 N N . LEU A 1 115 ? 11.976 9.168 -0.205 1.00 80.94 115 LEU A N 1
ATOM 893 C CA . LEU A 1 115 ? 11.193 8.175 -0.939 1.00 80.94 115 LEU A CA 1
ATOM 894 C C . LEU A 1 115 ? 10.024 8.833 -1.688 1.00 80.94 115 LEU A C 1
ATOM 896 O O . LEU A 1 115 ? 9.868 8.612 -2.885 1.00 80.94 115 LEU A O 1
ATOM 900 N N . ILE A 1 116 ? 9.235 9.675 -1.012 1.00 79.06 116 ILE A N 1
ATOM 901 C CA . ILE A 1 116 ? 8.079 10.354 -1.621 1.00 79.06 116 ILE A CA 1
ATOM 902 C C . ILE A 1 116 ? 8.512 11.269 -2.771 1.00 79.06 116 ILE A C 1
ATOM 904 O O . ILE A 1 116 ? 7.869 11.267 -3.818 1.00 79.06 116 ILE A O 1
ATOM 908 N N . GLU A 1 117 ? 9.586 12.035 -2.597 1.00 83.44 117 GLU A N 1
ATOM 909 C CA . GLU A 1 117 ? 10.099 12.940 -3.636 1.00 83.44 117 GLU A CA 1
ATOM 910 C C . GLU A 1 117 ? 10.538 12.172 -4.883 1.00 83.44 117 GLU A C 1
ATOM 912 O O . GLU A 1 117 ? 10.100 12.480 -5.991 1.00 83.44 117 GLU A O 1
ATOM 917 N N . HIS A 1 118 ? 11.286 11.084 -4.704 1.00 85.12 118 HIS A N 1
ATOM 918 C CA . HIS A 1 118 ? 11.687 10.224 -5.815 1.00 85.12 118 HIS A CA 1
ATOM 919 C C . HIS A 1 118 ? 10.484 9.547 -6.491 1.00 85.12 118 HIS A C 1
ATOM 921 O O . HIS A 1 118 ? 10.460 9.418 -7.713 1.00 85.12 118 HIS A O 1
ATOM 927 N N . LEU A 1 119 ? 9.456 9.146 -5.733 1.00 86.25 119 LEU A N 1
ATOM 928 C CA . LEU A 1 119 ? 8.229 8.577 -6.303 1.00 86.25 119 LEU A CA 1
ATOM 929 C C . LEU A 1 119 ? 7.421 9.606 -7.106 1.00 86.25 119 LEU A C 1
ATOM 931 O O . LEU A 1 119 ? 6.811 9.246 -8.113 1.00 86.25 119 LEU A O 1
ATOM 935 N N . GLN A 1 120 ? 7.425 10.878 -6.699 1.00 84.44 120 GLN A N 1
ATOM 936 C CA . GLN A 1 120 ? 6.821 11.966 -7.478 1.00 84.44 120 GLN A CA 1
ATOM 937 C C . GLN A 1 120 ? 7.569 12.197 -8.798 1.00 84.44 120 GLN A C 1
ATOM 939 O O . GLN A 1 120 ? 6.949 12.502 -9.819 1.00 84.44 120 GLN A O 1
ATOM 944 N N . GLU A 1 121 ? 8.885 11.999 -8.799 1.00 87.94 121 GLU A N 1
ATOM 945 C CA . GLU A 1 121 ? 9.746 12.152 -9.973 1.00 87.94 121 GLU A CA 1
ATOM 946 C C . GLU A 1 121 ? 9.909 10.869 -10.801 1.00 87.94 121 GLU A C 1
ATOM 948 O O . GLU A 1 121 ? 10.534 10.911 -11.859 1.00 87.94 121 GLU A O 1
ATOM 953 N N . TRP A 1 122 ? 9.301 9.749 -10.391 1.00 90.69 122 TRP A N 1
ATOM 954 C CA . TRP A 1 122 ? 9.462 8.430 -11.021 1.00 90.69 122 TRP A CA 1
ATOM 955 C C . TRP A 1 122 ? 9.304 8.450 -12.548 1.00 90.69 122 TRP A C 1
ATOM 957 O O . TRP A 1 122 ? 10.085 7.847 -13.282 1.00 90.69 122 TRP A O 1
ATOM 967 N N . ASN A 1 123 ? 8.308 9.187 -13.047 1.00 88.06 123 ASN A N 1
ATOM 968 C CA . ASN A 1 123 ? 8.016 9.280 -14.481 1.00 88.06 123 ASN A CA 1
ATOM 969 C C . ASN A 1 123 ? 9.092 10.030 -15.283 1.00 88.06 123 ASN A C 1
ATOM 971 O O . ASN A 1 123 ? 9.119 9.917 -16.505 1.00 88.06 123 ASN A O 1
ATOM 975 N N . ARG A 1 124 ? 9.950 10.808 -14.615 1.00 91.44 124 ARG A N 1
ATOM 976 C CA . ARG A 1 124 ? 11.057 11.561 -15.223 1.00 91.44 124 ARG A CA 1
ATOM 977 C C . ARG A 1 124 ? 12.384 10.800 -15.177 1.00 91.44 124 ARG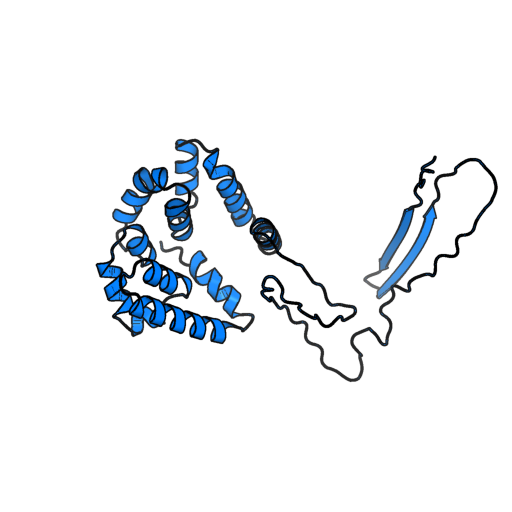 A C 1
ATOM 979 O O . ARG A 1 124 ? 13.329 11.216 -15.836 1.00 91.44 124 ARG A O 1
ATOM 986 N N . MET A 1 125 ? 12.462 9.719 -14.402 1.00 92.62 125 MET A N 1
ATOM 987 C CA . MET A 1 125 ? 13.674 8.915 -14.266 1.00 92.62 125 MET A CA 1
ATOM 988 C C . MET A 1 125 ? 13.910 8.048 -15.504 1.00 92.62 125 MET A C 1
ATOM 99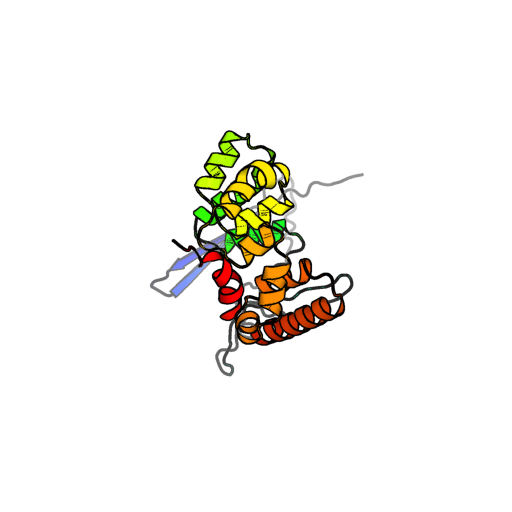0 O O . MET A 1 125 ? 12.972 7.476 -16.068 1.00 92.62 125 MET A O 1
ATOM 994 N N . ASP A 1 126 ? 15.179 7.912 -15.884 1.00 94.19 126 ASP A N 1
ATOM 995 C CA . ASP A 1 126 ? 15.604 6.935 -16.880 1.00 94.19 126 ASP A CA 1
ATOM 996 C C . ASP A 1 126 ? 15.591 5.505 -16.310 1.00 94.19 126 ASP A C 1
ATOM 998 O O . ASP A 1 126 ? 15.344 5.264 -15.123 1.00 94.19 126 ASP A O 1
ATOM 1002 N N . TRP A 1 127 ? 15.819 4.528 -17.183 1.00 94.12 127 TRP A N 1
ATOM 1003 C CA . TRP A 1 127 ? 15.728 3.116 -16.821 1.00 94.12 127 TRP A CA 1
ATOM 1004 C C . TRP A 1 127 ? 16.745 2.709 -15.739 1.00 94.12 127 TRP A C 1
ATOM 1006 O O . TRP A 1 127 ? 16.390 2.020 -14.780 1.00 94.12 127 TRP A O 1
ATOM 1016 N N . ASP A 1 128 ? 17.987 3.187 -15.836 1.00 94.88 128 ASP A N 1
ATOM 1017 C CA . ASP A 1 128 ? 19.058 2.849 -14.891 1.00 94.88 128 ASP A CA 1
ATOM 1018 C C . ASP A 1 128 ? 18.864 3.519 -13.524 1.00 94.88 128 ASP A C 1
ATOM 1020 O O . ASP A 1 128 ? 19.156 2.925 -12.479 1.00 94.88 128 ASP A O 1
ATOM 1024 N N . ALA A 1 129 ? 18.349 4.751 -13.485 1.00 93.56 129 ALA A N 1
ATOM 1025 C CA . ALA A 1 129 ? 17.943 5.406 -12.246 1.00 93.56 129 ALA A CA 1
ATOM 1026 C C . ALA A 1 129 ? 16.795 4.648 -11.569 1.00 93.56 129 ALA A C 1
ATOM 1028 O O . ALA A 1 129 ? 16.884 4.397 -10.365 1.00 93.56 129 ALA A O 1
ATOM 1029 N N . LYS A 1 130 ? 15.779 4.204 -12.327 1.00 94.31 130 LYS A N 1
ATOM 1030 C CA . LYS A 1 130 ? 14.677 3.384 -11.787 1.00 94.31 130 LYS A CA 1
ATOM 1031 C C . LYS A 1 130 ? 15.179 2.081 -11.171 1.00 94.31 130 LYS A C 1
ATOM 1033 O O . LYS A 1 130 ? 14.762 1.738 -10.066 1.00 94.31 130 LYS A O 1
ATOM 1038 N N . ILE A 1 131 ? 16.105 1.381 -11.832 1.00 93.88 131 ILE A N 1
ATOM 1039 C CA . ILE A 1 131 ? 16.702 0.146 -11.296 1.00 93.88 131 ILE A CA 1
ATOM 1040 C C . ILE A 1 131 ? 17.466 0.416 -9.995 1.00 93.88 131 ILE A C 1
ATOM 1042 O O . ILE A 1 131 ? 17.251 -0.279 -8.999 1.00 93.88 131 ILE A O 1
ATOM 1046 N N . ARG A 1 132 ? 18.344 1.429 -9.973 1.00 93.12 132 ARG A N 1
ATOM 1047 C CA . ARG A 1 132 ? 19.124 1.777 -8.770 1.00 93.12 132 ARG A CA 1
ATOM 1048 C C . ARG A 1 132 ? 18.222 2.162 -7.602 1.00 93.12 132 ARG A C 1
ATOM 1050 O O . ARG A 1 132 ? 18.429 1.685 -6.488 1.00 93.12 132 ARG A O 1
ATOM 1057 N N . PHE A 1 133 ? 17.209 2.983 -7.867 1.00 91.81 133 PHE A N 1
ATOM 1058 C CA . PHE A 1 133 ? 16.226 3.365 -6.861 1.00 91.81 133 PHE A CA 1
ATOM 1059 C C . PHE A 1 133 ? 15.466 2.149 -6.333 1.00 91.81 133 PHE A C 1
ATOM 1061 O O . PHE A 1 133 ? 15.310 2.008 -5.120 1.00 91.81 133 PHE A O 1
ATOM 1068 N N . TYR A 1 134 ? 15.026 1.264 -7.232 1.00 92.44 134 TYR A N 1
ATOM 1069 C CA . TYR A 1 134 ? 14.311 0.051 -6.863 1.00 92.44 134 TYR A CA 1
ATOM 1070 C C . TYR A 1 134 ? 15.153 -0.839 -5.949 1.00 92.44 134 TYR A C 1
ATOM 1072 O O . TYR A 1 134 ? 14.675 -1.230 -4.892 1.00 92.44 134 TYR A O 1
ATOM 1080 N N . PHE A 1 135 ? 16.414 -1.119 -6.290 1.00 91.56 135 PHE A N 1
ATOM 1081 C CA . PHE A 1 135 ? 17.269 -1.953 -5.436 1.00 91.56 135 PHE A CA 1
ATOM 1082 C C . PHE A 1 135 ? 17.513 -1.344 -4.054 1.00 91.56 135 PHE A C 1
ATOM 1084 O O . PHE A 1 135 ? 17.559 -2.078 -3.069 1.00 91.56 135 PHE A O 1
ATOM 1091 N N . ALA A 1 136 ? 17.636 -0.019 -3.964 1.00 89.81 136 ALA A N 1
ATOM 1092 C CA . ALA A 1 136 ? 17.810 0.663 -2.685 1.00 89.81 136 ALA A CA 1
ATOM 1093 C C . ALA A 1 136 ? 16.538 0.646 -1.812 1.00 89.81 136 ALA A C 1
ATOM 1095 O O . ALA A 1 136 ? 16.638 0.698 -0.587 1.00 89.81 136 ALA A O 1
ATOM 1096 N N . ASN A 1 137 ? 15.353 0.568 -2.429 1.00 88.19 137 ASN A N 1
ATOM 1097 C CA . ASN A 1 137 ? 14.063 0.768 -1.759 1.00 88.19 137 ASN A CA 1
ATOM 1098 C C . ASN A 1 137 ? 13.073 -0.392 -1.954 1.00 88.19 137 ASN A C 1
ATOM 1100 O O . ASN A 1 137 ? 11.871 -0.201 -1.774 1.00 88.19 137 ASN A O 1
ATOM 1104 N N . ALA A 1 138 ? 13.545 -1.581 -2.334 1.00 87.50 138 ALA A N 1
ATOM 1105 C CA . ALA A 1 138 ? 12.680 -2.713 -2.651 1.00 87.50 138 ALA A CA 1
ATOM 1106 C C . ALA A 1 138 ? 11.793 -3.083 -1.449 1.00 87.50 138 ALA A C 1
ATOM 1108 O O . ALA A 1 138 ? 12.283 -3.396 -0.362 1.00 87.50 138 ALA A O 1
ATOM 1109 N N . SER A 1 139 ? 10.478 -3.045 -1.657 1.00 88.25 139 SER A N 1
ATOM 1110 C CA . SER A 1 139 ? 9.465 -3.399 -0.664 1.00 88.25 139 SER A CA 1
ATOM 1111 C C . SER A 1 139 ? 8.190 -3.890 -1.347 1.00 88.25 139 SER A C 1
ATOM 1113 O O . SER A 1 139 ? 7.945 -3.592 -2.520 1.00 88.25 139 SER A O 1
ATOM 1115 N N . ASP A 1 140 ? 7.361 -4.625 -0.606 1.00 88.44 140 ASP A N 1
ATOM 1116 C CA . ASP A 1 140 ? 6.073 -5.117 -1.102 1.00 88.44 140 ASP A CA 1
ATOM 1117 C C . ASP A 1 140 ? 5.155 -3.941 -1.517 1.00 88.44 140 ASP A C 1
ATOM 1119 O O . ASP A 1 140 ? 4.504 -3.998 -2.562 1.00 88.44 140 ASP A O 1
ATOM 1123 N N . ASP A 1 141 ? 5.185 -2.824 -0.782 1.00 86.69 141 ASP A N 1
ATOM 1124 C CA . ASP A 1 141 ? 4.483 -1.578 -1.123 1.00 86.69 141 ASP A CA 1
ATOM 1125 C C . ASP A 1 141 ? 4.939 -0.957 -2.435 1.00 86.69 141 ASP A C 1
ATOM 1127 O O . ASP A 1 141 ? 4.112 -0.571 -3.267 1.00 86.69 141 ASP A O 1
ATOM 1131 N N . LEU A 1 142 ? 6.258 -0.858 -2.628 1.00 89.56 142 LEU A N 1
ATOM 1132 C CA . LEU A 1 142 ? 6.821 -0.306 -3.853 1.00 89.56 142 LEU A CA 1
ATOM 1133 C C . LEU A 1 142 ? 6.426 -1.182 -5.042 1.00 89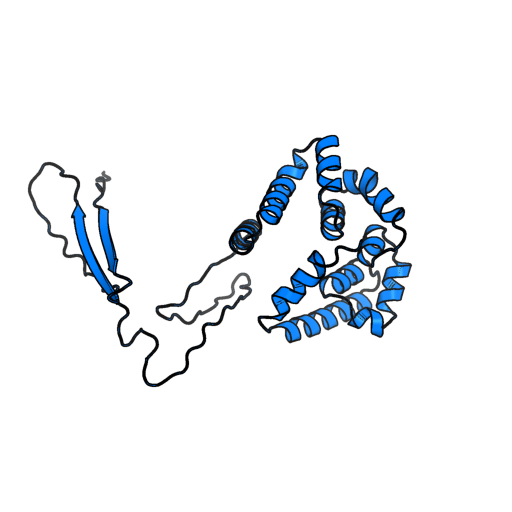.56 142 LEU A C 1
ATOM 1135 O O . LEU A 1 142 ? 6.036 -0.666 -6.087 1.00 89.56 142 LEU A O 1
ATOM 1139 N N . ASN A 1 143 ? 6.435 -2.503 -4.873 1.00 91.69 143 ASN A N 1
ATOM 1140 C CA . ASN A 1 143 ? 6.004 -3.427 -5.917 1.00 91.69 143 ASN A CA 1
ATOM 1141 C C . ASN A 1 143 ? 4.525 -3.228 -6.290 1.00 91.69 143 ASN A C 1
ATOM 1143 O O . ASN A 1 143 ? 4.192 -3.187 -7.477 1.00 91.69 143 ASN A O 1
ATOM 1147 N N . VAL A 1 144 ? 3.640 -3.050 -5.300 1.00 91.19 144 VAL A N 1
ATOM 1148 C CA . VAL A 1 144 ? 2.210 -2.759 -5.529 1.00 91.19 144 VAL A CA 1
ATOM 1149 C C . VAL A 1 144 ? 2.012 -1.394 -6.190 1.00 91.19 144 VAL A C 1
ATOM 1151 O O . VAL A 1 144 ? 1.164 -1.255 -7.077 1.00 91.19 144 VAL A O 1
ATOM 1154 N N . PHE A 1 145 ? 2.800 -0.389 -5.805 1.00 90.56 145 PHE A N 1
ATOM 1155 C CA . PHE A 1 145 ? 2.798 0.919 -6.457 1.00 90.56 145 PHE A CA 1
ATOM 1156 C C . PHE A 1 145 ? 3.182 0.797 -7.938 1.00 90.56 145 PHE A C 1
ATOM 1158 O O . PHE A 1 145 ? 2.456 1.290 -8.807 1.00 90.56 145 PHE A O 1
ATOM 1165 N N . LEU A 1 146 ? 4.277 0.094 -8.234 1.00 93.31 146 LEU A N 1
ATOM 1166 C CA . LEU A 1 146 ? 4.802 -0.067 -9.590 1.00 93.31 146 LEU A CA 1
ATOM 1167 C C . LEU A 1 146 ? 3.861 -0.862 -10.492 1.00 93.31 146 LEU A C 1
ATOM 1169 O O . LEU A 1 146 ? 3.694 -0.483 -11.648 1.00 93.31 146 LEU A O 1
ATOM 1173 N N . LEU A 1 147 ? 3.170 -1.876 -9.960 1.00 93.62 147 LEU A N 1
ATOM 1174 C CA . LEU A 1 147 ? 2.139 -2.612 -10.700 1.00 93.62 147 LEU A CA 1
ATOM 1175 C C . LEU A 1 147 ? 1.102 -1.672 -11.342 1.00 93.62 147 LEU A C 1
ATOM 1177 O O . LEU A 1 147 ? 0.653 -1.926 -12.458 1.00 93.62 147 LEU A O 1
ATOM 1181 N N . ARG A 1 148 ? 0.715 -0.595 -10.644 1.00 90.81 148 ARG A N 1
ATOM 1182 C CA . ARG A 1 148 ? -0.312 0.352 -11.110 1.00 90.81 148 ARG A CA 1
ATOM 1183 C C . ARG A 1 148 ? 0.265 1.561 -11.839 1.00 90.81 148 ARG A C 1
ATOM 1185 O O . ARG A 1 148 ? -0.360 2.057 -12.772 1.00 90.81 148 ARG A O 1
ATOM 1192 N N . LYS A 1 149 ? 1.405 2.085 -11.383 1.00 91.38 149 LYS A N 1
ATOM 1193 C CA . LYS A 1 149 ? 1.960 3.359 -11.867 1.00 91.38 149 LYS A CA 1
ATOM 1194 C C . LYS A 1 149 ? 2.914 3.209 -13.042 1.00 91.38 149 LYS A C 1
ATOM 1196 O O . LYS A 1 149 ? 2.939 4.092 -13.890 1.00 91.38 149 LYS A O 1
ATOM 1201 N N . ASP A 1 150 ? 3.654 2.108 -13.107 1.00 94.56 150 ASP A N 1
ATOM 1202 C CA . ASP A 1 150 ? 4.574 1.812 -14.204 1.00 94.56 150 ASP A CA 1
ATOM 1203 C C . ASP A 1 150 ? 4.504 0.315 -14.547 1.00 94.56 150 ASP A C 1
ATOM 1205 O O . ASP A 1 150 ? 5.410 -0.462 -14.219 1.00 94.56 150 ASP A O 1
ATOM 1209 N N . PRO A 1 151 ? 3.399 -0.124 -15.182 1.00 94.44 151 PRO A N 1
ATOM 1210 C CA . PRO A 1 151 ? 3.178 -1.536 -15.472 1.00 94.44 151 PRO A CA 1
ATOM 1211 C C . PRO A 1 151 ? 4.250 -2.107 -16.408 1.00 94.44 151 PRO A C 1
ATOM 1213 O O . PRO A 1 151 ? 4.538 -3.300 -16.343 1.00 94.44 151 PRO A O 1
ATOM 1216 N N . VAL A 1 152 ? 4.870 -1.277 -17.254 1.00 95.19 152 VAL A N 1
ATOM 1217 C CA . VAL A 1 152 ? 5.941 -1.702 -18.166 1.00 95.19 152 VAL A CA 1
ATOM 1218 C C . VAL A 1 152 ? 7.196 -2.061 -17.374 1.00 95.19 152 VAL A C 1
ATOM 1220 O O . VAL A 1 152 ? 7.709 -3.173 -17.522 1.00 95.19 152 VAL A O 1
ATOM 1223 N N . PHE A 1 153 ? 7.655 -1.170 -16.488 1.00 95.31 153 PHE A N 1
ATOM 1224 C CA . PHE A 1 153 ? 8.782 -1.465 -15.600 1.00 95.31 153 PHE A CA 1
ATOM 1225 C C . PHE A 1 153 ? 8.481 -2.666 -14.698 1.00 95.31 153 PHE A C 1
ATOM 1227 O O . PHE A 1 153 ? 9.319 -3.557 -14.534 1.00 95.31 153 PHE A O 1
ATOM 1234 N N . PHE A 1 154 ? 7.258 -2.739 -14.165 1.00 96.06 154 PHE A N 1
ATOM 1235 C CA . PHE A 1 154 ? 6.844 -3.856 -13.328 1.00 96.06 154 PHE A CA 1
ATOM 1236 C C . PHE A 1 154 ? 6.937 -5.198 -14.067 1.00 96.06 154 PHE A C 1
ATOM 1238 O O . PHE A 1 154 ? 7.546 -6.136 -13.558 1.00 96.06 154 PHE A O 1
ATOM 1245 N N . GLN A 1 155 ? 6.373 -5.304 -15.272 1.00 96.06 155 GLN A N 1
ATOM 1246 C CA . GLN A 1 155 ? 6.350 -6.564 -16.020 1.00 96.06 155 GLN A CA 1
ATOM 1247 C C . GLN A 1 155 ? 7.745 -7.017 -16.461 1.00 96.06 155 GLN A C 1
ATOM 1249 O O . GLN A 1 155 ? 8.046 -8.210 -16.392 1.00 96.06 155 GLN A O 1
ATOM 1254 N N . LEU A 1 156 ? 8.588 -6.080 -16.900 1.00 96.00 156 LEU A N 1
ATOM 1255 C CA . LEU A 1 156 ? 9.914 -6.392 -17.433 1.00 96.00 156 LEU A CA 1
ATOM 1256 C C . LEU A 1 156 ? 10.951 -6.663 -16.338 1.00 96.00 156 LEU A C 1
ATOM 1258 O O . LEU A 1 156 ? 11.814 -7.517 -16.531 1.00 96.00 156 LEU A O 1
ATOM 1262 N N . PHE A 1 157 ? 10.875 -5.962 -15.204 1.00 94.81 157 PHE A N 1
ATOM 1263 C CA . PHE A 1 157 ? 11.925 -5.994 -14.184 1.00 94.81 157 PHE A CA 1
ATOM 1264 C C . PHE A 1 157 ? 11.455 -6.553 -12.836 1.00 94.81 157 PHE A C 1
ATOM 1266 O O . PHE A 1 157 ? 12.042 -7.502 -12.319 1.00 94.81 157 PHE A O 1
ATOM 1273 N N . VAL A 1 158 ? 10.367 -6.021 -12.273 1.00 94.88 158 VAL A N 1
ATOM 1274 C CA . VAL A 1 158 ? 9.912 -6.379 -10.914 1.00 94.88 158 VAL A CA 1
ATOM 1275 C C . VAL A 1 158 ? 9.306 -7.782 -10.865 1.00 94.88 158 VAL A C 1
ATOM 1277 O O . VAL A 1 158 ? 9.624 -8.578 -9.983 1.00 94.88 158 VAL A O 1
ATOM 1280 N N . ARG A 1 159 ? 8.450 -8.127 -11.829 1.00 95.62 159 ARG A N 1
ATOM 1281 C CA . ARG A 1 159 ? 7.716 -9.395 -11.844 1.00 95.62 159 ARG A CA 1
ATOM 1282 C C . ARG A 1 159 ? 8.639 -10.623 -11.890 1.00 95.62 159 ARG A C 1
ATOM 1284 O O . ARG A 1 159 ? 8.376 -11.558 -11.129 1.00 95.62 159 ARG A O 1
ATOM 1291 N N . PRO A 1 160 ? 9.709 -10.671 -12.711 1.00 95.50 160 PRO A N 1
ATOM 1292 C CA . PRO A 1 160 ? 10.691 -11.754 -12.647 1.00 95.50 160 PRO A CA 1
ATOM 1293 C C . PRO A 1 160 ? 11.346 -11.896 -11.267 1.00 95.50 160 PRO A C 1
ATOM 1295 O O . PRO A 1 160 ? 11.473 -13.019 -10.775 1.00 95.50 160 PRO A O 1
ATOM 1298 N N . LEU A 1 161 ? 11.692 -10.779 -10.616 1.00 93.81 161 LEU A N 1
ATOM 1299 C CA . LEU A 1 161 ? 12.297 -10.780 -9.280 1.00 93.81 161 LEU A CA 1
ATOM 1300 C C . LEU A 1 161 ? 11.328 -11.341 -8.232 1.00 93.81 161 LEU A C 1
ATOM 1302 O O . LEU A 1 161 ? 11.683 -12.270 -7.506 1.00 93.81 161 LEU A O 1
ATOM 1306 N N . VAL A 1 162 ? 10.076 -10.874 -8.227 1.00 94.00 162 VAL A N 1
ATOM 1307 C CA . VAL A 1 162 ? 9.016 -11.390 -7.341 1.00 94.00 162 VAL A CA 1
ATOM 1308 C C . VAL A 1 162 ? 8.775 -12.884 -7.581 1.00 94.00 162 VAL A C 1
ATOM 1310 O O . VAL A 1 162 ? 8.672 -13.667 -6.637 1.00 94.00 162 VAL A O 1
ATOM 1313 N N . LYS A 1 163 ? 8.754 -13.326 -8.846 1.00 95.00 163 LYS A N 1
ATOM 1314 C CA . LYS A 1 163 ? 8.596 -14.748 -9.192 1.00 95.00 163 LYS A CA 1
ATOM 1315 C C . LYS A 1 163 ? 9.730 -15.606 -8.621 1.00 95.00 163 LYS A C 1
ATOM 1317 O O . LYS A 1 163 ? 9.470 -16.722 -8.158 1.00 95.00 163 LYS A O 1
ATOM 1322 N N . SER A 1 164 ? 10.956 -15.081 -8.652 1.00 93.81 164 SER A N 1
ATOM 1323 C CA . SER A 1 164 ? 12.172 -15.763 -8.194 1.00 93.81 164 SER A CA 1
ATOM 1324 C C . SER A 1 164 ? 12.322 -15.835 -6.669 1.00 93.81 164 SER A C 1
ATOM 1326 O O . SER A 1 164 ? 13.147 -16.601 -6.176 1.00 93.81 164 SER A O 1
ATOM 1328 N N . LYS A 1 165 ? 11.503 -15.092 -5.913 1.00 92.56 165 LYS A N 1
ATOM 1329 C CA . LYS A 1 165 ? 11.520 -15.107 -4.447 1.00 92.56 165 LYS A CA 1
ATOM 1330 C C . LYS A 1 165 ? 11.219 -16.513 -3.910 1.00 92.56 165 LYS A C 1
ATOM 1332 O O . LYS A 1 165 ? 10.236 -17.147 -4.319 1.00 92.56 165 LYS A O 1
ATOM 1337 N N . ILE A 1 166 ? 12.069 -16.978 -2.988 1.00 89.8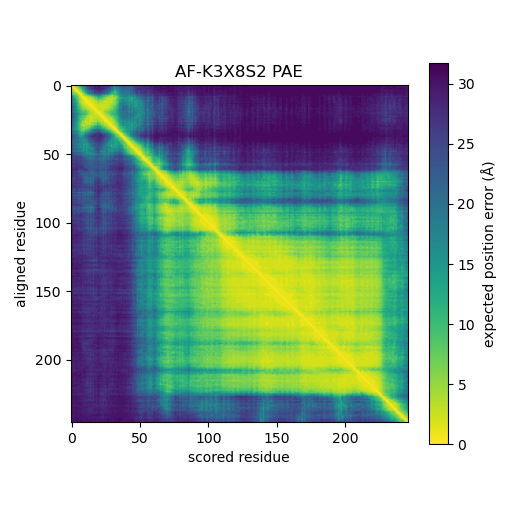1 166 ILE A N 1
ATOM 1338 C CA . ILE A 1 166 ? 12.005 -18.319 -2.379 1.00 89.81 166 ILE A CA 1
ATOM 1339 C C . ILE A 1 166 ? 10.729 -18.465 -1.543 1.00 89.81 166 ILE A C 1
ATOM 1341 O O . ILE A 1 166 ? 9.937 -19.374 -1.778 1.00 89.81 166 ILE A O 1
ATOM 1345 N N . SER A 1 167 ? 10.512 -17.542 -0.603 1.00 88.50 167 SER A N 1
ATOM 1346 C CA . SER A 1 167 ? 9.305 -17.479 0.223 1.00 88.50 167 SER A CA 1
ATOM 1347 C C . SER A 1 167 ? 8.396 -16.364 -0.282 1.00 88.50 167 SER A C 1
ATOM 1349 O O . SER A 1 167 ? 8.792 -15.198 -0.291 1.00 88.50 167 SER A O 1
ATOM 1351 N N . LYS A 1 168 ? 7.195 -16.726 -0.740 1.00 89.25 168 LYS A N 1
ATOM 1352 C CA . LYS A 1 168 ? 6.221 -15.782 -1.299 1.00 89.25 168 LYS A CA 1
ATOM 1353 C C . LYS A 1 168 ? 5.273 -15.298 -0.209 1.00 89.25 168 LYS A C 1
ATOM 1355 O O . LYS A 1 168 ? 4.675 -16.105 0.501 1.00 89.25 168 LYS A O 1
ATOM 1360 N N . SER A 1 169 ? 5.127 -13.983 -0.098 1.00 89.62 169 SER A N 1
ATOM 1361 C CA . SER A 1 169 ? 4.096 -13.342 0.709 1.00 89.62 169 SER A CA 1
ATOM 1362 C C . SER A 1 169 ? 2.740 -13.385 -0.013 1.00 89.62 169 SER A C 1
ATOM 1364 O O . SER A 1 169 ? 2.632 -13.736 -1.197 1.00 89.62 169 SER A O 1
ATOM 1366 N N . LEU A 1 170 ? 1.673 -13.005 0.696 1.00 90.50 170 LEU A N 1
ATOM 1367 C CA . LEU A 1 170 ? 0.366 -12.781 0.071 1.00 90.50 170 LEU A CA 1
ATOM 1368 C C . LEU A 1 170 ? 0.478 -11.721 -1.029 1.00 90.50 170 LEU A C 1
ATOM 1370 O O . LEU A 1 170 ? -0.081 -11.902 -2.110 1.00 90.50 170 LEU A O 1
ATOM 1374 N N . ILE A 1 171 ? 1.234 -10.648 -0.775 1.00 90.81 171 ILE A N 1
ATOM 1375 C CA . ILE A 1 171 ? 1.428 -9.556 -1.731 1.00 90.81 171 ILE A CA 1
ATOM 1376 C C . ILE A 1 171 ? 2.150 -10.074 -2.975 1.00 90.81 171 ILE A C 1
ATOM 1378 O O . ILE A 1 171 ? 1.705 -9.788 -4.081 1.00 90.81 171 ILE A O 1
ATOM 1382 N N . ASP A 1 172 ? 3.174 -10.920 -2.833 1.00 92.94 172 ASP A N 1
ATOM 1383 C CA . ASP A 1 172 ? 3.828 -11.553 -3.987 1.00 92.94 172 ASP A CA 1
ATOM 1384 C C . ASP A 1 172 ? 2.836 -12.383 -4.821 1.00 92.94 172 ASP A C 1
ATOM 1386 O O . ASP A 1 172 ? 2.832 -12.311 -6.050 1.00 92.94 172 ASP A O 1
ATOM 1390 N N . SER A 1 173 ? 1.945 -13.129 -4.161 1.00 93.00 173 SER A N 1
ATOM 1391 C CA . SER A 1 173 ? 0.903 -13.923 -4.834 1.00 93.00 173 SER A CA 1
ATOM 1392 C C . SER A 1 173 ? -0.100 -13.029 -5.575 1.00 93.00 173 SER A C 1
ATOM 1394 O O . SER A 1 173 ? -0.477 -13.313 -6.713 1.00 93.00 173 SER A O 1
ATOM 1396 N N . TYR A 1 174 ? -0.466 -11.895 -4.973 1.00 93.94 174 TYR A N 1
ATOM 1397 C CA . TYR A 1 174 ? -1.291 -10.858 -5.594 1.00 93.94 174 TYR A CA 1
ATOM 1398 C C . TYR A 1 174 ? -0.611 -10.221 -6.818 1.00 93.94 174 TYR A C 1
ATOM 1400 O O . TYR A 1 174 ? -1.220 -10.068 -7.882 1.00 93.94 174 TYR A O 1
ATOM 1408 N N . LEU A 1 175 ? 0.673 -9.889 -6.701 1.00 93.56 175 LEU A N 1
ATOM 1409 C CA . LEU A 1 175 ? 1.488 -9.305 -7.768 1.00 93.56 175 LEU A CA 1
ATOM 1410 C C . LEU A 1 175 ? 1.670 -10.258 -8.959 1.00 93.56 175 LEU A C 1
ATOM 1412 O O . LEU A 1 175 ? 1.734 -9.811 -10.106 1.00 93.56 175 LEU A O 1
ATOM 1416 N N . LEU A 1 176 ? 1.724 -11.567 -8.703 1.00 93.94 176 LEU A N 1
ATOM 1417 C CA . LEU A 1 176 ? 1.848 -12.604 -9.731 1.00 93.94 176 LEU A CA 1
ATOM 1418 C C . LEU A 1 176 ? 0.513 -13.017 -10.375 1.00 93.94 176 LEU A C 1
ATOM 1420 O O . LEU A 1 176 ? 0.547 -13.781 -11.340 1.00 93.94 176 LEU A O 1
ATOM 1424 N N . ASP A 1 177 ? -0.615 -12.482 -9.894 1.00 92.81 177 ASP A N 1
ATOM 1425 C CA . ASP A 1 177 ? -1.981 -12.892 -10.264 1.00 92.81 177 ASP A CA 1
ATOM 1426 C C . ASP A 1 177 ? -2.272 -14.380 -9.984 1.00 92.81 177 ASP A C 1
ATOM 1428 O O . ASP A 1 177 ? -2.987 -15.050 -10.730 1.00 92.81 177 ASP A O 1
ATOM 1432 N N . ASP A 1 178 ? -1.722 -14.919 -8.891 1.00 93.00 178 ASP A N 1
ATOM 1433 C CA . ASP A 1 178 ? -1.983 -16.295 -8.459 1.00 93.00 178 ASP A CA 1
ATOM 1434 C C . ASP A 1 178 ? -3.318 -16.395 -7.704 1.00 93.00 178 ASP A C 1
ATOM 1436 O O . ASP A 1 178 ? -3.393 -16.414 -6.470 1.00 93.00 178 ASP A O 1
ATOM 1440 N N . LYS A 1 179 ? -4.404 -16.459 -8.477 1.00 90.62 179 LYS A N 1
ATOM 1441 C CA . LYS A 1 179 ? -5.777 -16.537 -7.957 1.00 90.62 179 LYS A CA 1
ATOM 1442 C C . LYS A 1 179 ? -6.029 -17.780 -7.105 1.00 90.62 179 LYS A C 1
ATOM 1444 O O . LYS A 1 179 ? -6.854 -17.723 -6.198 1.00 90.62 179 LYS A O 1
ATOM 1449 N N . ILE A 1 180 ? -5.323 -18.882 -7.369 1.00 91.25 180 ILE A N 1
ATOM 1450 C CA . ILE A 1 180 ? -5.499 -20.141 -6.634 1.00 91.25 180 ILE A CA 1
ATOM 1451 C C . ILE A 1 180 ? -4.992 -19.959 -5.205 1.00 91.25 180 ILE A C 1
ATOM 1453 O O . ILE A 1 180 ? -5.719 -20.232 -4.248 1.00 91.25 180 ILE A O 1
ATOM 1457 N N . THR A 1 181 ? -3.777 -19.431 -5.051 1.00 91.25 181 THR A N 1
ATOM 1458 C CA . THR A 1 181 ? -3.201 -19.163 -3.729 1.00 91.25 181 THR A CA 1
ATOM 1459 C C . THR A 1 181 ? -4.038 -18.142 -2.954 1.00 91.25 181 THR A C 1
ATOM 1461 O O . THR A 1 181 ? -4.336 -18.368 -1.781 1.00 91.25 181 THR A O 1
ATOM 1464 N N . LEU A 1 182 ? -4.500 -17.064 -3.599 1.00 91.06 182 LEU A N 1
ATOM 1465 C CA . LEU A 1 182 ? -5.363 -16.067 -2.948 1.00 91.06 182 LEU A CA 1
ATOM 1466 C C . LEU A 1 182 ? -6.703 -16.657 -2.485 1.00 91.06 182 LEU A C 1
ATOM 1468 O O . LEU A 1 182 ? -7.138 -16.388 -1.365 1.00 91.06 182 LEU A O 1
ATOM 1472 N N . HIS A 1 183 ? -7.334 -17.497 -3.308 1.00 90.31 183 HIS A N 1
ATOM 1473 C CA . HIS A 1 183 ? -8.574 -18.180 -2.939 1.00 90.31 183 HIS A CA 1
ATOM 1474 C C . HIS A 1 183 ? -8.366 -19.145 -1.762 1.00 90.31 183 HIS A C 1
ATOM 1476 O O . HIS A 1 183 ? -9.198 -19.212 -0.856 1.00 90.31 183 HIS A O 1
ATOM 1482 N N . ASN A 1 184 ? -7.240 -19.862 -1.726 1.00 90.94 184 ASN A N 1
ATOM 1483 C CA . ASN A 1 184 ? -6.902 -20.748 -0.609 1.00 90.94 184 ASN A CA 1
ATOM 1484 C C . ASN A 1 184 ? -6.690 -19.969 0.698 1.00 90.94 184 ASN A C 1
ATOM 1486 O O . ASN A 1 184 ? -7.143 -20.412 1.753 1.00 90.94 184 ASN A O 1
ATOM 1490 N N . LEU A 1 185 ? -6.056 -18.792 0.631 1.00 87.81 185 LEU A N 1
ATOM 1491 C CA . LEU A 1 185 ? -5.877 -17.904 1.785 1.00 87.81 185 LEU A CA 1
ATOM 1492 C C . LEU A 1 185 ? -7.215 -17.370 2.309 1.00 87.81 185 LEU A C 1
ATOM 1494 O O . LEU A 1 185 ? -7.408 -17.309 3.521 1.00 87.81 185 LEU A O 1
ATOM 1498 N N . TYR A 1 186 ? -8.146 -17.033 1.412 1.00 88.12 186 TYR A N 1
ATOM 1499 C CA . TYR A 1 186 ? -9.516 -16.662 1.776 1.00 88.12 186 TYR A CA 1
ATOM 1500 C C . TYR A 1 186 ? -10.285 -17.828 2.414 1.00 88.12 186 TYR A C 1
ATOM 1502 O O . TYR A 1 186 ? -10.938 -17.661 3.442 1.00 88.12 186 TYR A O 1
ATOM 1510 N N . SER A 1 187 ? -10.158 -19.026 1.839 1.00 89.06 187 SER A N 1
ATOM 1511 C CA . SER A 1 187 ? -10.874 -20.230 2.278 1.00 89.06 187 SER A CA 1
ATOM 1512 C C . SER A 1 187 ? -10.409 -20.760 3.638 1.00 89.06 187 SER A C 1
ATOM 1514 O O . SER A 1 187 ? -11.097 -21.590 4.225 1.00 89.06 187 SER A O 1
ATOM 1516 N N . ALA A 1 188 ? -9.256 -20.312 4.145 1.00 90.00 188 ALA A N 1
ATOM 1517 C CA . ALA A 1 188 ? -8.693 -20.715 5.429 1.00 90.00 188 ALA A CA 1
ATOM 1518 C C . ALA A 1 188 ? -9.022 -19.675 6.525 1.00 90.00 188 ALA A C 1
ATOM 1520 O O . ALA A 1 188 ? -8.298 -18.684 6.660 1.00 90.00 188 ALA A O 1
ATOM 1521 N N . PRO A 1 189 ? -10.050 -19.887 7.379 1.00 85.25 189 PRO A N 1
ATOM 1522 C CA . PRO A 1 189 ? -10.559 -18.837 8.266 1.00 85.25 189 PRO A CA 1
ATOM 1523 C C . PRO A 1 189 ? -9.522 -18.311 9.264 1.00 85.25 189 PRO A C 1
ATOM 1525 O O . PRO A 1 189 ? -9.480 -17.113 9.534 1.00 85.25 189 PRO A O 1
ATOM 1528 N N . GLY A 1 190 ? -8.658 -19.187 9.789 1.00 84.94 190 GLY A N 1
ATOM 1529 C CA . GLY A 1 190 ? -7.604 -18.795 10.729 1.00 84.94 190 GLY A CA 1
ATOM 1530 C C . GLY A 1 190 ? -6.537 -17.899 10.093 1.00 84.94 190 GLY A C 1
ATOM 1531 O O . GLY A 1 190 ? -6.094 -16.937 10.715 1.00 84.94 190 GLY A O 1
ATOM 1532 N N . VAL A 1 191 ? -6.170 -18.169 8.836 1.00 85.50 191 VAL A N 1
ATOM 1533 C CA . VAL A 1 191 ? -5.211 -17.340 8.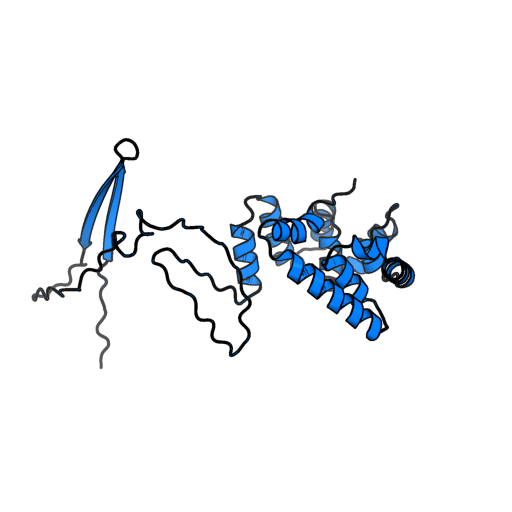092 1.00 85.50 191 VAL A CA 1
ATOM 1534 C C . VAL A 1 191 ? -5.861 -16.014 7.725 1.00 85.50 191 VAL A C 1
ATOM 1536 O O . VAL A 1 191 ? -5.301 -14.961 8.018 1.00 85.50 191 VAL A O 1
ATOM 1539 N N . PHE A 1 192 ? -7.074 -16.061 7.167 1.00 87.12 192 PHE A N 1
ATOM 1540 C CA . PHE A 1 192 ? -7.817 -14.880 6.741 1.00 87.12 192 PHE A CA 1
ATOM 1541 C C . PHE A 1 192 ? -8.061 -13.882 7.883 1.00 87.12 192 PHE A C 1
ATOM 1543 O O . PHE A 1 192 ? -7.920 -12.675 7.691 1.00 87.12 192 PHE A O 1
ATOM 1550 N N . GLN A 1 193 ? -8.376 -14.358 9.093 1.00 84.69 193 GLN A N 1
ATOM 1551 C CA . GLN A 1 193 ? -8.558 -13.486 10.259 1.00 84.69 193 GLN A CA 1
ATOM 1552 C C . GLN A 1 193 ? -7.290 -12.703 10.620 1.00 84.69 193 GLN A C 1
ATOM 1554 O O . GLN A 1 193 ? -7.396 -11.525 10.966 1.00 84.69 193 GLN A O 1
ATOM 1559 N N . GLY A 1 194 ? -6.116 -13.330 10.497 1.00 82.38 194 GLY A N 1
ATOM 1560 C CA . GLY A 1 194 ? -4.820 -12.724 10.808 1.00 82.38 194 GLY A CA 1
ATOM 1561 C C . GLY A 1 194 ? -4.306 -11.728 9.766 1.00 82.38 194 GLY A C 1
ATOM 1562 O O . GLY A 1 194 ? -3.312 -11.049 10.023 1.00 82.38 194 GLY A O 1
ATOM 1563 N N . LEU A 1 195 ? -4.961 -11.623 8.607 1.00 85.56 195 LEU A N 1
ATOM 1564 C CA . LEU A 1 195 ? -4.574 -10.684 7.558 1.00 85.56 195 LEU A CA 1
ATOM 1565 C C . LEU A 1 195 ? -4.906 -9.239 7.937 1.00 85.56 195 LEU A C 1
ATOM 1567 O O . LEU A 1 195 ? -5.950 -8.943 8.539 1.00 85.56 195 LEU A O 1
ATOM 1571 N N . SER A 1 196 ? -4.035 -8.327 7.514 1.00 84.94 196 SER A N 1
ATOM 1572 C CA . SER A 1 196 ? -4.287 -6.891 7.587 1.00 84.94 196 SER A CA 1
ATOM 1573 C C . SER A 1 196 ? -5.499 -6.501 6.738 1.00 84.94 196 SER A C 1
ATOM 1575 O O . SER A 1 196 ? -5.900 -7.196 5.801 1.00 84.94 196 SER A O 1
ATOM 1577 N N . VAL A 1 197 ? -6.081 -5.342 7.051 1.00 85.88 197 VAL A N 1
ATOM 1578 C CA . VAL A 1 197 ? -7.198 -4.779 6.279 1.00 85.88 197 VAL A CA 1
ATOM 1579 C C . VAL A 1 197 ? -6.826 -4.622 4.800 1.00 85.88 197 VAL A C 1
ATOM 1581 O O . VAL A 1 197 ? -7.637 -4.919 3.928 1.00 85.88 197 VAL A O 1
ATOM 1584 N N . ILE A 1 198 ? -5.587 -4.215 4.511 1.00 85.56 198 ILE A N 1
ATOM 1585 C CA . ILE A 1 198 ? -5.106 -4.016 3.141 1.00 85.56 198 ILE A CA 1
ATOM 1586 C C . ILE A 1 198 ? -4.967 -5.357 2.417 1.00 85.56 198 ILE A C 1
ATOM 1588 O O . ILE A 1 198 ? -5.463 -5.491 1.305 1.00 85.56 198 ILE A O 1
ATOM 1592 N N . GLU A 1 199 ? -4.369 -6.371 3.047 1.00 88.38 199 GLU A N 1
ATOM 1593 C CA . GLU A 1 199 ? -4.251 -7.711 2.452 1.00 88.38 199 GLU A CA 1
ATOM 1594 C C . GLU A 1 199 ? -5.630 -8.318 2.141 1.00 88.38 199 GLU A C 1
ATOM 1596 O O . GLU A 1 199 ? -5.823 -8.880 1.064 1.00 88.38 199 GLU A O 1
ATOM 1601 N N . LYS A 1 200 ? -6.617 -8.141 3.033 1.00 89.44 200 LYS A N 1
ATOM 1602 C CA . LYS A 1 200 ? -8.010 -8.561 2.794 1.00 89.44 200 LYS A CA 1
ATOM 1603 C C . LYS A 1 200 ? -8.612 -7.861 1.571 1.00 89.44 200 LYS A C 1
ATOM 1605 O O . LYS A 1 200 ? -9.208 -8.522 0.725 1.00 89.44 200 LYS A O 1
ATOM 1610 N N . LEU A 1 201 ? -8.422 -6.547 1.441 1.00 90.62 201 LEU A N 1
ATOM 1611 C CA . LEU A 1 201 ? -8.910 -5.784 0.285 1.00 90.62 201 LEU A CA 1
ATOM 1612 C C . LEU A 1 201 ? -8.224 -6.199 -1.026 1.00 90.62 201 LEU A C 1
ATOM 1614 O O . LEU A 1 201 ? -8.891 -6.296 -2.053 1.00 90.62 201 LEU A O 1
ATOM 1618 N N . LEU A 1 202 ? -6.923 -6.501 -0.994 1.00 90.62 202 LEU A N 1
ATOM 1619 C CA . LEU A 1 202 ? -6.188 -6.992 -2.165 1.00 90.62 202 LEU A CA 1
ATOM 1620 C C . LEU A 1 202 ? -6.676 -8.378 -2.613 1.00 90.62 202 LEU A C 1
ATOM 1622 O O . LEU A 1 202 ? -6.752 -8.640 -3.813 1.00 90.62 202 LEU A O 1
ATOM 1626 N N . ILE A 1 203 ? -7.044 -9.257 -1.671 1.00 91.69 203 ILE A N 1
ATOM 1627 C CA . ILE A 1 203 ? -7.712 -10.525 -2.001 1.00 91.69 203 ILE A CA 1
ATOM 1628 C C . ILE A 1 203 ? -9.034 -10.232 -2.713 1.00 91.69 203 ILE A C 1
ATOM 1630 O O . ILE A 1 203 ? -9.248 -10.761 -3.802 1.00 91.69 203 ILE A O 1
ATOM 1634 N N . ALA A 1 204 ? -9.884 -9.371 -2.140 1.00 91.94 204 ALA A N 1
ATOM 1635 C CA . ALA A 1 204 ? -11.183 -9.027 -2.721 1.00 91.94 204 ALA A CA 1
ATOM 1636 C C . ALA A 1 204 ? -11.060 -8.492 -4.158 1.00 91.94 204 ALA A C 1
ATOM 1638 O O . ALA A 1 204 ? -11.814 -8.913 -5.029 1.00 91.94 204 ALA A O 1
ATOM 1639 N N . GLU A 1 205 ? -10.064 -7.646 -4.437 1.00 91.06 205 GLU A N 1
ATOM 1640 C CA . GLU A 1 205 ? -9.794 -7.105 -5.780 1.00 91.06 205 GLU A CA 1
ATOM 1641 C C . GLU A 1 205 ? -9.518 -8.194 -6.837 1.00 91.06 205 GLU A C 1
ATOM 1643 O O . GLU A 1 205 ? -9.757 -7.974 -8.024 1.00 91.06 205 GLU A O 1
ATOM 1648 N N . ARG A 1 206 ? -9.029 -9.377 -6.436 1.00 89.50 206 ARG A N 1
ATOM 1649 C CA . 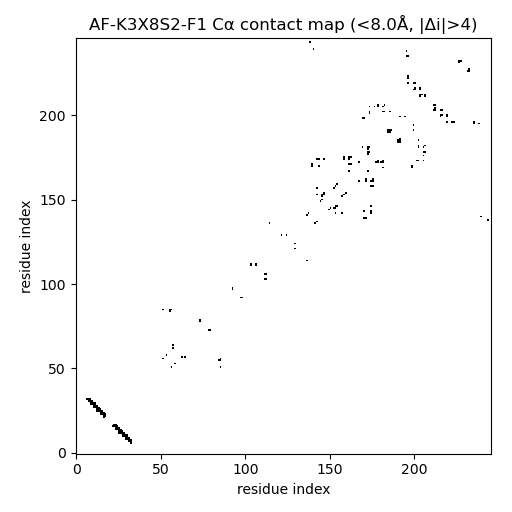ARG A 1 206 ? -8.715 -10.497 -7.348 1.00 89.50 206 ARG A CA 1
ATOM 1650 C C . ARG A 1 206 ? -9.738 -11.629 -7.326 1.00 89.50 206 ARG A C 1
ATOM 1652 O O . ARG A 1 206 ? -9.567 -12.597 -8.072 1.00 89.50 206 ARG A O 1
ATOM 1659 N N . MET A 1 207 ? -10.783 -11.530 -6.507 1.00 87.88 207 MET A N 1
ATOM 1660 C CA . MET A 1 207 ? -11.873 -12.504 -6.503 1.00 87.88 207 MET A CA 1
ATOM 1661 C C . MET A 1 207 ? -12.800 -12.277 -7.703 1.00 87.88 207 MET A C 1
ATOM 1663 O O . MET A 1 207 ? -13.090 -11.148 -8.086 1.00 87.88 207 MET A O 1
ATOM 1667 N N . SER A 1 208 ? -13.288 -13.363 -8.299 1.00 85.44 208 SER A N 1
ATOM 1668 C CA . SER A 1 208 ? -14.276 -13.316 -9.388 1.00 85.44 208 SER A CA 1
ATOM 1669 C C . SER A 1 208 ? -15.727 -13.333 -8.893 1.00 85.44 208 SER A C 1
ATOM 1671 O O . SER A 1 208 ? -16.632 -12.965 -9.635 1.00 85.44 208 SER A O 1
ATOM 1673 N N . SER A 1 209 ? -15.956 -13.780 -7.658 1.00 89.81 209 SER A N 1
ATOM 1674 C CA . SER A 1 209 ? -17.276 -13.944 -7.050 1.00 89.81 209 SER A CA 1
ATOM 1675 C C . SER A 1 209 ? -17.686 -12.683 -6.293 1.00 89.81 209 SER A C 1
ATOM 1677 O O . SER A 1 209 ? -17.066 -12.325 -5.293 1.00 89.81 209 SER A O 1
ATOM 1679 N N . THR A 1 210 ? -18.761 -12.024 -6.736 1.00 88.88 210 THR A N 1
ATOM 1680 C CA . THR A 1 210 ? -19.304 -10.825 -6.074 1.00 88.88 210 THR A CA 1
ATOM 1681 C C . THR A 1 210 ? -19.697 -11.096 -4.621 1.00 88.88 210 THR A C 1
ATOM 1683 O O . THR A 1 210 ? -19.421 -10.273 -3.756 1.00 88.88 210 THR A O 1
ATOM 1686 N N . SER A 1 211 ? -20.255 -12.276 -4.330 1.00 90.31 211 SER A N 1
ATOM 1687 C CA . SER A 1 211 ? -20.647 -12.647 -2.964 1.00 90.31 211 SER A CA 1
ATOM 1688 C C . SER A 1 211 ? -19.444 -12.747 -2.021 1.00 90.31 211 SER A C 1
ATOM 1690 O O . SER A 1 211 ? -19.534 -12.360 -0.857 1.00 90.31 211 SER A O 1
ATOM 1692 N N . ASP A 1 212 ? -18.301 -13.232 -2.510 1.00 88.50 212 ASP A N 1
ATOM 1693 C CA . ASP A 1 212 ? -17.096 -13.333 -1.682 1.00 88.50 212 ASP A CA 1
ATOM 1694 C C . ASP A 1 212 ? -16.468 -11.958 -1.453 1.00 88.50 212 ASP A C 1
ATOM 1696 O O . ASP A 1 212 ? -16.033 -11.662 -0.340 1.00 88.50 212 ASP A O 1
ATOM 1700 N N . VAL A 1 213 ? -16.505 -11.081 -2.462 1.00 89.56 213 VAL A N 1
ATOM 1701 C CA . VAL A 1 213 ? -16.097 -9.674 -2.323 1.00 89.56 213 VAL A CA 1
ATOM 1702 C C . VAL A 1 213 ? -16.931 -8.966 -1.255 1.00 89.56 213 VAL A C 1
ATOM 1704 O O . VAL A 1 213 ? -16.359 -8.342 -0.362 1.00 89.56 213 VAL A O 1
ATOM 1707 N N . GLU A 1 214 ? -18.258 -9.106 -1.291 1.00 90.56 214 GLU A N 1
ATOM 1708 C CA . GLU A 1 214 ? -19.163 -8.513 -0.295 1.00 90.56 214 GLU A CA 1
ATOM 1709 C C . GLU A 1 214 ? -18.823 -8.978 1.125 1.00 90.56 214 GLU A C 1
ATOM 1711 O O . GLU A 1 214 ? -18.610 -8.146 2.009 1.00 90.56 214 GLU A O 1
ATOM 1716 N N . ARG A 1 215 ? -18.645 -10.289 1.331 1.00 89.25 215 ARG A N 1
ATOM 1717 C CA . ARG A 1 215 ? -18.254 -10.855 2.637 1.00 89.25 215 ARG A CA 1
ATOM 1718 C C . ARG A 1 215 ? -16.919 -10.310 3.138 1.00 89.25 215 ARG A C 1
ATOM 1720 O O . ARG A 1 215 ? -16.765 -10.037 4.331 1.00 89.25 215 ARG A O 1
ATOM 1727 N N . ILE A 1 216 ? -15.933 -10.171 2.249 1.00 88.81 216 ILE A N 1
ATOM 1728 C CA . ILE A 1 216 ? -14.628 -9.609 2.613 1.00 88.81 216 ILE A CA 1
ATOM 1729 C C . ILE A 1 216 ? -14.786 -8.137 3.014 1.00 88.81 216 ILE A C 1
ATOM 1731 O O . ILE A 1 216 ? -14.242 -7.725 4.041 1.00 88.81 216 ILE A O 1
ATOM 1735 N N . CYS A 1 217 ? -15.552 -7.353 2.253 1.00 88.62 217 CYS A N 1
ATOM 1736 C CA . CYS A 1 217 ? -15.803 -5.942 2.541 1.00 88.62 217 CYS A CA 1
ATOM 1737 C C . CYS A 1 217 ? -16.562 -5.734 3.859 1.00 88.62 217 CYS A C 1
ATOM 1739 O O . CYS A 1 217 ? -16.173 -4.873 4.651 1.00 88.62 217 CYS A O 1
ATOM 1741 N N . GLU A 1 218 ? -17.585 -6.543 4.140 1.00 87.94 218 GLU A N 1
ATOM 1742 C CA . GLU A 1 218 ? -18.292 -6.537 5.427 1.00 87.94 218 GLU A CA 1
ATOM 1743 C C . GLU A 1 218 ? -17.332 -6.823 6.584 1.00 87.94 218 GLU A C 1
ATOM 1745 O O . GLU A 1 218 ? -17.316 -6.106 7.590 1.00 87.94 218 GLU A O 1
ATOM 1750 N N . ARG A 1 219 ? -16.465 -7.831 6.425 1.00 86.50 219 ARG A N 1
ATOM 1751 C CA . ARG A 1 219 ? -15.469 -8.158 7.447 1.00 86.50 219 ARG A CA 1
ATOM 1752 C C . ARG A 1 219 ? -14.476 -7.020 7.666 1.00 86.50 219 ARG A C 1
ATOM 1754 O O . ARG A 1 219 ? -14.167 -6.701 8.813 1.00 86.50 219 ARG A O 1
ATOM 1761 N N . VAL A 1 220 ? -13.995 -6.401 6.591 1.00 86.56 220 VAL A N 1
ATOM 1762 C CA . VAL A 1 220 ? -13.105 -5.234 6.657 1.00 86.56 220 VAL A CA 1
ATOM 1763 C C . VAL A 1 220 ? -13.782 -4.070 7.379 1.00 86.56 220 VAL A C 1
ATOM 1765 O O . VAL A 1 220 ? -13.142 -3.424 8.208 1.00 86.56 220 VAL A O 1
ATOM 1768 N N . HIS A 1 221 ? -15.067 -3.824 7.120 1.00 84.50 221 HIS A N 1
ATOM 1769 C CA . HIS A 1 221 ? -15.823 -2.777 7.803 1.00 84.50 221 HIS A CA 1
ATOM 1770 C C . HIS A 1 221 ? -15.901 -3.024 9.318 1.00 84.50 221 HIS A C 1
ATOM 1772 O O . HIS A 1 221 ? -15.635 -2.114 10.104 1.00 84.50 221 HIS A O 1
ATOM 1778 N N . LEU A 1 222 ? -16.181 -4.264 9.731 1.00 82.88 222 LEU A N 1
ATOM 1779 C CA . LEU A 1 222 ? -16.191 -4.659 11.144 1.00 82.88 222 LEU A CA 1
ATOM 1780 C C . LEU A 1 222 ? -14.810 -4.503 11.797 1.00 82.88 222 LEU A C 1
ATOM 1782 O O . LEU A 1 222 ? -14.696 -3.939 12.890 1.00 82.88 222 LEU A O 1
ATOM 1786 N N . ASP A 1 223 ? -13.753 -4.960 11.120 1.00 77.69 223 ASP A N 1
ATOM 1787 C CA . ASP A 1 223 ? -12.380 -4.850 11.617 1.00 77.69 223 ASP A CA 1
ATOM 1788 C C . ASP A 1 223 ? -11.970 -3.368 11.762 1.00 77.69 223 ASP A C 1
ATOM 1790 O O . ASP A 1 223 ? -11.411 -2.986 12.793 1.00 77.69 223 ASP A O 1
ATOM 1794 N N . ALA A 1 224 ? -12.318 -2.512 10.793 1.00 72.00 224 ALA A N 1
ATOM 1795 C CA . ALA A 1 224 ? -12.047 -1.073 10.823 1.00 72.00 224 ALA A CA 1
ATOM 1796 C C . ALA A 1 224 ? -12.834 -0.337 11.924 1.00 72.00 224 ALA A C 1
ATOM 1798 O O . ALA A 1 224 ? -12.253 0.467 12.655 1.00 72.00 224 ALA A O 1
ATOM 1799 N N . ALA A 1 225 ? -14.120 -0.649 12.112 1.00 71.12 225 ALA A N 1
ATOM 1800 C CA . ALA A 1 225 ? -14.935 -0.066 13.181 1.00 71.12 225 ALA A CA 1
ATOM 1801 C C . ALA A 1 225 ? -14.381 -0.414 14.577 1.00 71.12 225 ALA A C 1
ATOM 1803 O O . ALA A 1 225 ? -14.335 0.430 15.473 1.00 71.12 225 ALA A O 1
ATOM 1804 N N . SER A 1 226 ? -13.861 -1.635 14.747 1.00 65.31 226 SER A N 1
ATOM 1805 C CA . SER A 1 226 ? -13.200 -2.072 15.989 1.00 65.31 226 SER A CA 1
ATOM 1806 C C . SER A 1 226 ? -11.807 -1.450 16.220 1.00 65.31 226 SER A C 1
ATOM 1808 O O . SER A 1 226 ? -11.216 -1.579 17.306 1.00 65.31 226 SER A O 1
ATOM 1810 N N . ALA A 1 227 ? -11.248 -0.794 15.197 1.00 55.78 227 ALA A N 1
ATOM 1811 C CA . ALA A 1 227 ? -9.909 -0.216 15.202 1.00 55.78 227 ALA A CA 1
ATOM 1812 C C . ALA A 1 227 ? -9.864 1.272 15.592 1.00 55.78 227 ALA A C 1
ATOM 1814 O O . ALA A 1 227 ? -8.772 1.824 15.676 1.00 55.78 227 ALA A O 1
ATOM 1815 N N . SER A 1 228 ? -11.001 1.902 15.914 1.00 51.56 228 SER A N 1
ATOM 1816 C CA . SER A 1 228 ? -11.138 3.341 16.228 1.00 51.56 228 SER A CA 1
ATOM 1817 C C . SER A 1 228 ? -10.438 3.830 17.523 1.00 51.56 228 SER A C 1
ATOM 1819 O O . SER A 1 228 ? -10.761 4.895 18.047 1.00 51.56 228 SER A O 1
ATOM 1821 N N . SER A 1 229 ? -9.472 3.075 18.053 1.00 50.22 229 SER A N 1
ATOM 1822 C CA . SER A 1 229 ? -8.572 3.491 19.134 1.00 50.22 229 SER A CA 1
ATOM 1823 C C . SER A 1 229 ? -7.269 4.051 18.549 1.00 50.22 229 SER A C 1
ATOM 1825 O O . SER A 1 229 ? -6.643 3.424 17.696 1.00 50.22 229 SER A O 1
ATOM 1827 N N . GLU A 1 230 ? -6.835 5.209 19.048 1.00 47.41 230 GLU A N 1
ATOM 1828 C CA . GLU A 1 230 ? -5.654 5.993 18.637 1.00 47.41 230 GLU A CA 1
ATOM 1829 C C . GLU A 1 230 ? -4.356 5.166 18.472 1.00 47.41 230 GLU A C 1
ATOM 1831 O O . GLU A 1 230 ? -3.544 5.428 17.584 1.00 47.41 230 GLU A O 1
ATOM 1836 N N . HIS A 1 231 ? -4.188 4.089 19.249 1.00 46.75 231 HIS A N 1
ATOM 1837 C CA . HIS A 1 231 ? -3.038 3.180 19.155 1.00 46.75 231 HIS A CA 1
ATOM 1838 C C . HIS A 1 231 ? -3.046 2.258 17.921 1.00 46.75 231 HIS A C 1
ATOM 1840 O O . HIS A 1 231 ? -1.986 1.798 17.490 1.00 46.75 231 HIS A O 1
ATOM 1846 N N . LYS A 1 232 ? -4.211 1.984 17.324 1.00 50.31 232 LYS A N 1
ATOM 1847 C CA . LYS A 1 232 ? -4.354 1.008 16.232 1.00 50.31 232 LYS A CA 1
ATOM 1848 C C . LYS A 1 232 ? -4.164 1.602 14.842 1.00 50.31 232 LYS A C 1
ATOM 1850 O O . LYS A 1 232 ? -3.801 0.866 13.934 1.00 50.31 232 LYS A O 1
ATOM 1855 N N . MET A 1 233 ? -4.305 2.916 14.668 1.00 41.94 233 MET A N 1
ATOM 1856 C CA . MET A 1 233 ? -3.988 3.571 13.392 1.00 41.94 233 MET A CA 1
ATOM 1857 C C . MET A 1 233 ? -2.495 3.435 13.055 1.00 41.94 233 MET A C 1
ATOM 1859 O O . MET A 1 233 ? -2.139 3.126 11.921 1.00 41.94 233 MET A O 1
ATOM 1863 N N . LYS A 1 234 ? -1.620 3.523 14.068 1.00 43.78 234 LYS A N 1
ATOM 1864 C CA . LYS A 1 234 ? -0.205 3.153 13.919 1.00 43.78 234 LYS A CA 1
ATOM 1865 C C . LYS A 1 234 ? -0.040 1.684 13.537 1.00 43.78 234 LYS A C 1
ATOM 1867 O O . LYS A 1 234 ? 0.770 1.401 12.677 1.00 43.78 234 LYS A O 1
ATOM 1872 N N . SER A 1 235 ? -0.815 0.760 14.108 1.00 41.75 235 SER A N 1
ATOM 1873 C CA . SER A 1 235 ? -0.776 -0.669 13.743 1.00 41.75 235 SER A CA 1
ATOM 1874 C C . SER A 1 235 ? -1.267 -0.948 12.315 1.00 41.75 235 SER A C 1
ATOM 1876 O O . SER A 1 235 ? -0.679 -1.799 11.646 1.00 41.75 235 SER A O 1
ATOM 1878 N N . LEU A 1 236 ? -2.285 -0.225 11.833 1.00 47.53 236 LEU A N 1
ATOM 1879 C CA . LEU A 1 236 ? -2.817 -0.353 10.473 1.00 47.53 236 LEU A CA 1
ATOM 1880 C C . LEU A 1 236 ? -1.736 -0.047 9.427 1.00 47.53 236 LEU A C 1
ATOM 1882 O O . LEU A 1 236 ? -1.544 -0.842 8.511 1.00 47.53 236 LEU A O 1
ATOM 1886 N N . PHE A 1 237 ? -0.978 1.038 9.613 1.00 40.91 237 PHE A N 1
ATOM 1887 C CA . PHE A 1 237 ? 0.082 1.442 8.679 1.00 40.91 237 PHE A CA 1
ATOM 1888 C C . PHE A 1 237 ? 1.463 0.839 8.996 1.00 40.91 237 PHE A C 1
ATOM 1890 O O . PHE A 1 237 ? 2.246 0.587 8.084 1.00 40.91 237 PHE A O 1
ATOM 1897 N N . ALA A 1 238 ? 1.775 0.539 10.261 1.00 38.53 238 ALA A N 1
ATOM 1898 C CA . ALA A 1 238 ? 3.045 -0.090 10.630 1.00 38.53 238 ALA A CA 1
ATOM 1899 C C . ALA A 1 238 ? 3.106 -1.565 10.217 1.00 38.53 238 ALA A C 1
ATOM 1901 O O . ALA A 1 238 ? 4.190 -2.047 9.900 1.00 38.53 238 ALA A O 1
ATOM 1902 N N . SER A 1 239 ? 1.981 -2.294 10.164 1.00 39.97 239 SER A N 1
ATOM 1903 C CA . SER A 1 239 ? 2.003 -3.706 9.730 1.00 39.97 239 SER A CA 1
ATOM 1904 C C . SER A 1 239 ? 2.592 -3.896 8.326 1.00 39.97 239 SER A C 1
ATOM 1906 O O . SER A 1 239 ? 3.205 -4.923 8.045 1.00 39.97 239 SER A O 1
ATOM 1908 N N . VAL A 1 240 ? 2.472 -2.861 7.497 1.00 37.72 240 VAL A N 1
ATOM 1909 C CA . VAL A 1 240 ? 2.932 -2.818 6.116 1.00 37.72 240 VAL A CA 1
ATOM 1910 C C . VAL A 1 240 ? 4.425 -2.459 6.037 1.00 37.72 240 VAL A C 1
ATOM 1912 O O . VAL A 1 240 ? 5.209 -3.205 5.461 1.00 37.72 240 VAL A O 1
ATOM 1915 N N . ALA A 1 241 ? 4.862 -1.406 6.737 1.00 34.69 241 ALA A N 1
ATOM 1916 C CA . ALA A 1 241 ? 6.261 -0.958 6.715 1.00 34.69 241 ALA A CA 1
ATOM 1917 C C . ALA A 1 241 ? 7.238 -1.830 7.538 1.00 34.69 241 ALA A C 1
ATOM 1919 O O . ALA A 1 241 ? 8.440 -1.824 7.274 1.00 34.69 241 ALA A O 1
ATOM 1920 N N . THR A 1 242 ? 6.757 -2.575 8.544 1.00 34.94 242 THR A N 1
ATOM 1921 C CA . THR A 1 242 ? 7.644 -3.298 9.485 1.00 34.94 242 THR A CA 1
ATOM 1922 C C . THR A 1 242 ? 7.951 -4.737 9.059 1.00 34.94 242 THR A C 1
ATOM 1924 O O . THR A 1 242 ? 8.840 -5.364 9.633 1.00 34.94 242 THR A O 1
ATOM 1927 N N . ARG A 1 243 ? 7.296 -5.279 8.022 1.00 40.41 243 ARG A N 1
ATOM 1928 C CA . ARG A 1 243 ? 7.690 -6.570 7.426 1.00 40.41 243 ARG A CA 1
ATOM 1929 C C . ARG A 1 243 ? 8.819 -6.380 6.407 1.00 40.41 243 ARG A C 1
ATOM 1931 O O . ARG A 1 243 ? 8.717 -6.781 5.255 1.00 40.41 243 ARG A O 1
ATOM 1938 N N . ARG A 1 244 ? 9.950 -5.828 6.858 1.00 30.92 244 ARG A N 1
ATOM 1939 C CA . ARG A 1 244 ? 11.244 -6.138 6.234 1.00 30.92 244 ARG A CA 1
ATOM 1940 C C . ARG A 1 244 ? 11.585 -7.577 6.618 1.00 30.92 244 ARG A C 1
ATOM 1942 O O . ARG A 1 244 ? 12.173 -7.815 7.669 1.00 30.92 244 ARG A O 1
ATOM 1949 N N . MET A 1 245 ? 11.144 -8.540 5.812 1.00 31.50 245 MET A N 1
ATOM 1950 C CA . MET A 1 245 ? 11.720 -9.880 5.868 1.00 31.50 245 MET A CA 1
ATOM 1951 C C . MET A 1 245 ? 13.085 -9.842 5.185 1.00 31.50 245 MET A C 1
ATOM 1953 O O . MET A 1 245 ? 13.201 -9.415 4.037 1.00 31.50 245 MET A O 1
ATOM 1957 N N . ILE A 1 246 ? 14.083 -10.248 5.966 1.00 30.62 246 ILE A N 1
ATOM 1958 C CA . ILE A 1 246 ? 15.361 -10.810 5.525 1.00 30.62 246 ILE A CA 1
ATOM 1959 C C . ILE A 1 246 ? 15.092 -11.932 4.515 1.00 30.62 246 ILE A C 1
ATOM 1961 O O . ILE A 1 246 ? 14.111 -12.682 4.736 1.00 30.62 246 ILE A O 1
#

Solvent-accessible surface area (backbone atoms only — not comparable to full-atom values): 16049 Å² total; per-residue (Å²): 140,73,92,78,83,85,78,68,66,54,78,48,76,50,77,48,75,42,80,91,78,74,46,74,51,75,52,73,50,83,49,69,71,90,68,98,69,95,70,91,75,78,73,83,69,83,79,77,84,82,66,79,47,78,88,61,34,83,52,89,86,82,64,90,84,78,94,78,89,84,86,83,87,80,54,90,97,59,86,82,87,76,85,82,53,88,81,66,83,85,84,86,68,89,47,74,66,46,49,51,52,49,48,53,74,70,50,88,54,68,67,62,52,51,51,53,54,52,60,74,44,48,90,77,52,53,73,68,54,50,51,54,51,42,73,77,58,73,43,73,66,52,52,58,48,29,54,74,77,38,48,66,58,23,62,73,54,48,47,60,53,56,68,68,45,88,79,73,50,73,63,48,35,60,76,70,64,40,55,66,62,48,50,52,45,62,73,34,63,76,60,44,68,73,48,52,68,65,57,48,51,56,44,36,77,66,52,90,49,68,71,58,32,50,54,47,52,54,50,43,50,55,55,53,66,74,38,79,48,83,76,40,58,54,50,67,58,43,65,66,72,66,66,74,74,129

Radius of gyration: 28.03 Å; Cα contacts (8 Å, |Δi|>4): 135; chains: 1; bounding box: 42×87×57 Å

Nearest PDB structures (foldseek):
  8gym-assembly1_2K  TM=4.945E-01  e=5.266E+00  Tetrahymena thermophila SB210

Foldseek 3Di:
DDDDDPQDKDKDKDWDADPVVRDIDIDIDIDGDDDDDDDPPPPPDPDDDPPCDCVLPPPPPDDDDDDDDDDDDDDPPDDDDDDDGPPDDDDDDPDPVSVVVVVVVVDPDVVVVVVVVCVVCVVVDDPVRNVVNCVVDPFLVVLVVCVPPPVPCNVPPVLVVLVPDPDHDLSSCLSNLVLVVLVVCLVDVVSQVPDALVSLQSSLVSDPDPVSNVVSVVVSVVVVVVQPDPVNVCVNVCVRVVPPDD

pLDDT: mean 71.53, std 20.19, range [29.98, 96.06]

Mean predicted aligned error: 16.31 Å

Sequence (246 aa):
MGLIDALGAFEVIVVAVDHAKGQVCSSESLMALPTDSQEERVTEISKRDIRLMKDQALQLQSGHYLLKQLHDTVRADTKLILGRSSSTKYAVYASIEDALKLWKSLCRENEVHKLIEHLQEWNRMDWDAKIRFYFANASDDLNVFLLRKDPVFFQLFVRPLVKSKISKSLIDSYLLDDKITLHNLYSAPGVFQGLSVIEKLLIAERMSSTSDVERICERVHLDAASASSEHKMKSLFASVATRRMI

Organism: Globisporangium ultimum (strain ATCC 200006 / CBS 805.95 / DAOM BR144) (NCBI:txid431595)